Protein AF-A0A925VF79-F1 (afdb_monomer)

Mean predicted aligned error: 6.28 Å

Secondary structure (DSSP, 8-state):
-EE-TT-SSEEEEEEEE--S--HHHHHHHHHHHHHHHHHGGGS-TTSEEE------S--SSP-EEEEEEEE-GGGHHHHHHHHHHHTTPPPPGGGHHHHHHHHHHHHHH----GGGSHHHHHTTTS----HHHHHHHHGGG--HHHHHHHHHHHHTSPPEEEEEE-TTTS-HHHHHTTS----EEGGGHHHHHHHHHHS--

pLDDT: mean 86.69, std 12.2, range [39.69, 98.31]

Structure (mmCIF, N/CA/C/O backbone):
data_AF-A0A925VF79-F1
#
_entry.id   AF-A0A925VF79-F1
#
loop_
_atom_site.group_PDB
_atom_site.id
_atom_site.type_symbol
_atom_site.label_atom_id
_atom_site.label_alt_id
_atom_site.label_comp_id
_atom_site.label_asym_id
_atom_site.label_entity_id
_atom_site.label_seq_id
_atom_site.pdbx_PDB_ins_code
_atom_site.Cartn_x
_atom_site.Cartn_y
_atom_site.Cartn_z
_atom_site.occupancy
_atom_site.B_iso_or_equiv
_atom_site.auth_seq_id
_atom_site.auth_comp_id
_atom_site.auth_asym_id
_atom_site.auth_atom_id
_atom_site.pdbx_PDB_model_num
ATOM 1 N N . MET A 1 1 ? -5.464 -7.640 14.658 1.00 87.81 1 MET A N 1
ATOM 2 C CA . MET A 1 1 ? -5.924 -6.530 15.523 1.00 87.81 1 MET A CA 1
ATOM 3 C C . MET A 1 1 ? -5.056 -6.514 16.762 1.00 87.81 1 MET A C 1
ATOM 5 O O . MET A 1 1 ? -4.914 -7.570 17.356 1.00 87.81 1 MET A O 1
ATOM 9 N N . LEU A 1 2 ? -4.501 -5.364 17.128 1.00 90.38 2 LEU A N 1
ATOM 10 C CA . LEU A 1 2 ? -3.790 -5.144 18.381 1.00 90.38 2 LEU A CA 1
ATOM 11 C C . LEU A 1 2 ? -4.701 -4.370 19.336 1.00 90.38 2 LEU A C 1
ATOM 13 O O . LEU A 1 2 ? -5.034 -3.215 19.052 1.00 90.38 2 LEU A O 1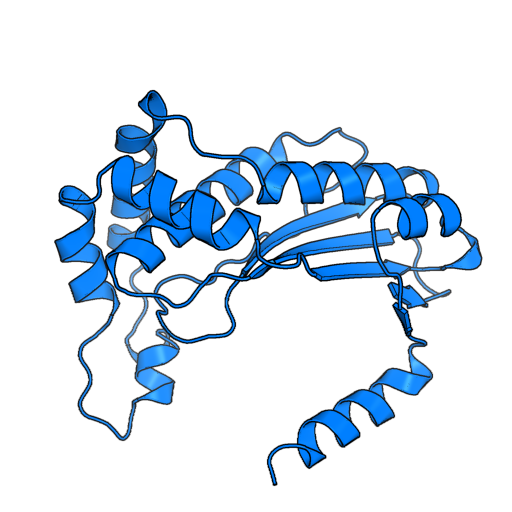
ATOM 17 N N . HIS A 1 3 ? -5.125 -5.006 20.428 1.00 90.38 3 HIS A N 1
ATOM 18 C CA . HIS A 1 3 ? -5.943 -4.336 21.434 1.00 90.38 3 HIS A CA 1
ATOM 19 C C . HIS A 1 3 ? -5.088 -3.380 22.278 1.00 90.38 3 HIS A C 1
ATOM 21 O O . HIS A 1 3 ? -4.207 -3.805 23.017 1.00 90.38 3 HIS A O 1
ATOM 27 N N . ASP A 1 4 ? -5.369 -2.082 22.162 1.00 90.19 4 ASP A N 1
ATOM 28 C CA . ASP A 1 4 ? -4.749 -1.020 22.954 1.00 90.19 4 ASP A CA 1
ATOM 29 C C . ASP A 1 4 ? -5.833 -0.103 23.552 1.00 90.19 4 ASP A C 1
ATOM 31 O O . ASP A 1 4 ? -6.288 0.834 22.886 1.00 90.19 4 ASP A O 1
ATOM 35 N N . PRO A 1 5 ? -6.279 -0.352 24.797 1.00 90.88 5 PRO A N 1
ATOM 36 C CA . PRO A 1 5 ? -7.313 0.454 25.444 1.00 90.88 5 PRO A CA 1
ATOM 37 C C . PRO A 1 5 ? -6.842 1.871 25.815 1.00 90.88 5 PRO A C 1
ATOM 39 O O . PRO A 1 5 ? -7.654 2.685 26.251 1.00 90.88 5 PRO A O 1
ATOM 42 N N . THR A 1 6 ? -5.547 2.181 25.679 1.00 92.75 6 THR A N 1
ATOM 43 C CA . THR A 1 6 ? -4.985 3.487 26.057 1.00 92.75 6 THR A CA 1
ATOM 44 C C . THR A 1 6 ? -5.007 4.511 24.925 1.00 92.75 6 THR A C 1
ATOM 46 O O . THR A 1 6 ? -4.715 5.684 25.161 1.00 92.75 6 THR A O 1
ATOM 49 N N . ARG A 1 7 ? -5.360 4.096 23.701 1.00 92.75 7 ARG A N 1
ATOM 50 C CA . ARG A 1 7 ? -5.400 4.986 22.536 1.00 92.75 7 ARG A CA 1
ATOM 51 C C . ARG A 1 7 ? -6.686 5.790 22.445 1.00 92.75 7 ARG A C 1
ATOM 53 O O . ARG A 1 7 ? -7.793 5.292 22.654 1.00 92.75 7 ARG A O 1
ATOM 60 N N . ASP A 1 8 ? -6.534 7.023 21.986 1.00 95.31 8 ASP A N 1
ATOM 61 C CA . ASP A 1 8 ? -7.656 7.914 21.692 1.00 95.31 8 ASP A CA 1
ATOM 62 C C . ASP A 1 8 ? -8.171 7.777 20.248 1.00 95.31 8 ASP A C 1
ATOM 64 O O . ASP A 1 8 ? -9.273 8.240 19.948 1.00 95.31 8 ASP A O 1
ATOM 68 N N . ASP A 1 9 ? -7.409 7.120 19.368 1.00 96.38 9 ASP A N 1
ATOM 69 C CA . ASP A 1 9 ? -7.720 6.899 17.954 1.00 96.38 9 ASP A CA 1
ATOM 70 C C . ASP A 1 9 ? -7.556 5.428 17.540 1.00 96.38 9 ASP A C 1
ATOM 72 O O . ASP A 1 9 ? -7.004 4.605 18.275 1.00 96.38 9 ASP A O 1
ATOM 76 N N . VAL A 1 10 ? -8.042 5.107 16.339 1.00 97.19 10 VAL A N 1
ATOM 77 C CA . VAL A 1 10 ? -7.780 3.829 15.674 1.00 97.19 10 VAL A CA 1
ATOM 78 C C . VAL A 1 10 ? -6.823 4.060 14.522 1.00 97.19 10 VAL A C 1
ATOM 80 O O . VAL A 1 10 ? -7.060 4.923 13.675 1.00 97.19 10 VAL A O 1
ATOM 83 N N . GLU A 1 11 ? -5.776 3.246 14.453 1.00 96.75 11 GLU A N 1
ATOM 84 C CA . GLU A 1 11 ? -4.895 3.173 13.294 1.00 96.75 11 GLU A CA 1
ATOM 85 C C . GLU A 1 11 ? -5.191 1.901 12.503 1.00 96.75 11 GLU A C 1
ATOM 87 O O . GLU A 1 11 ? -5.156 0.796 13.040 1.00 96.75 11 GLU A O 1
ATOM 92 N N . VAL A 1 12 ? -5.477 2.064 11.216 1.00 96.44 12 VAL A N 1
ATOM 93 C CA . VAL A 1 12 ? -5.672 0.976 10.263 1.00 96.44 12 VAL A CA 1
ATOM 94 C C . VAL A 1 12 ? -4.537 1.012 9.254 1.00 96.44 12 VAL A C 1
ATOM 96 O O . VAL A 1 12 ? -4.279 2.047 8.643 1.00 96.44 12 VAL A O 1
ATOM 99 N N . ARG A 1 13 ? -3.895 -0.132 9.038 1.00 95.50 13 ARG A N 1
ATOM 100 C CA . ARG A 1 13 ? -2.919 -0.360 7.976 1.00 95.50 13 ARG A CA 1
ATOM 101 C C . ARG A 1 13 ? -3.319 -1.590 7.184 1.00 95.50 13 ARG A C 1
ATOM 103 O O . ARG A 1 13 ? -3.503 -2.668 7.742 1.00 95.50 13 ARG A O 1
ATOM 110 N N . VAL A 1 14 ? -3.388 -1.427 5.875 1.00 94.38 14 VAL A N 1
ATOM 111 C CA . VAL A 1 14 ? -3.620 -2.511 4.931 1.00 94.38 14 VAL A CA 1
ATOM 112 C C . VAL A 1 14 ? -2.375 -2.658 4.073 1.00 94.38 14 VAL A C 1
ATOM 114 O O . VAL A 1 14 ? -1.881 -1.668 3.538 1.00 94.38 14 VAL A O 1
ATOM 117 N N . ALA A 1 15 ? -1.857 -3.878 3.970 1.00 93.25 15 ALA A N 1
ATOM 118 C CA . ALA A 1 15 ? -0.651 -4.204 3.226 1.00 93.25 15 ALA A CA 1
ATOM 119 C C . ALA A 1 15 ? -0.938 -5.321 2.219 1.00 93.25 15 ALA A C 1
ATOM 121 O O . ALA A 1 15 ? -1.328 -6.425 2.601 1.00 93.25 15 ALA A O 1
ATOM 122 N N . LEU A 1 16 ? -0.734 -5.027 0.937 1.00 93.12 16 LEU A N 1
ATOM 123 C CA . LEU A 1 16 ? -0.768 -5.997 -0.148 1.00 93.12 16 LEU A CA 1
ATOM 124 C C . LEU A 1 16 ? 0.667 -6.450 -0.448 1.00 93.12 16 LEU A C 1
ATOM 126 O O . LEU A 1 16 ? 1.451 -5.637 -0.948 1.00 93.12 16 LEU A O 1
ATOM 130 N N . PRO A 1 17 ? 1.031 -7.709 -0.153 1.00 91.44 17 PRO A N 1
ATOM 131 C CA . PRO A 1 17 ? 2.361 -8.222 -0.446 1.00 91.44 17 PRO A CA 1
ATOM 132 C C . PRO A 1 17 ? 2.686 -8.115 -1.933 1.00 91.44 17 PRO A C 1
ATOM 134 O O . PRO A 1 17 ? 1.823 -8.322 -2.788 1.00 91.44 17 PRO A O 1
ATOM 137 N N . TRP A 1 18 ? 3.940 -7.812 -2.243 1.00 90.69 18 TRP A N 1
ATOM 138 C CA . TRP A 1 18 ? 4.433 -7.935 -3.609 1.00 90.69 18 TRP A CA 1
ATOM 139 C C . TRP A 1 18 ? 4.676 -9.424 -3.924 1.00 90.69 18 TRP A C 1
ATOM 141 O O . TRP A 1 18 ? 5.098 -10.157 -3.023 1.00 90.69 18 TRP A O 1
ATOM 151 N N . PRO A 1 19 ? 4.394 -9.890 -5.156 1.00 88.56 19 PRO A N 1
ATOM 152 C CA . PRO A 1 19 ? 4.716 -11.252 -5.586 1.00 88.56 19 PRO A CA 1
ATOM 153 C C . PRO A 1 19 ? 6.231 -11.381 -5.782 1.00 88.56 19 PRO A C 1
ATOM 155 O O . PRO A 1 19 ? 6.928 -10.379 -5.672 1.00 88.56 19 PRO A O 1
ATOM 158 N N . ASP A 1 20 ? 6.736 -12.568 -6.126 1.00 80.50 20 ASP A N 1
ATOM 159 C CA . ASP A 1 20 ? 8.149 -12.730 -6.490 1.00 80.50 20 ASP A CA 1
ATOM 160 C C . ASP A 1 20 ? 8.559 -11.725 -7.575 1.00 80.50 20 ASP A C 1
ATOM 162 O O . ASP A 1 20 ? 7.916 -11.599 -8.623 1.00 80.50 20 ASP A O 1
ATOM 166 N N . LEU A 1 21 ? 9.635 -10.993 -7.303 1.00 77.38 21 LEU A N 1
ATOM 167 C CA . LEU A 1 21 ? 10.011 -9.831 -8.091 1.00 77.38 21 LEU A CA 1
ATOM 168 C C . LEU A 1 21 ? 11.182 -10.115 -9.026 1.00 77.38 21 LEU A C 1
ATOM 170 O O . LEU A 1 21 ? 12.285 -10.450 -8.595 1.00 77.38 21 LEU A O 1
ATOM 174 N N . ASP A 1 22 ? 10.973 -9.851 -10.313 1.00 83.50 22 ASP A N 1
ATOM 175 C CA . ASP A 1 22 ? 12.050 -9.467 -11.220 1.00 83.50 22 ASP A CA 1
ATOM 176 C C . ASP A 1 22 ? 12.117 -7.932 -11.352 1.00 83.50 22 ASP A C 1
ATOM 178 O O . ASP A 1 22 ? 11.355 -7.192 -10.720 1.00 83.50 22 ASP A O 1
ATOM 182 N N . ALA A 1 23 ? 13.040 -7.418 -12.169 1.00 82.31 23 ALA A N 1
ATOM 183 C CA . ALA A 1 23 ? 13.202 -5.973 -12.331 1.00 82.31 23 ALA A CA 1
ATOM 184 C C . ALA A 1 23 ? 11.934 -5.281 -12.872 1.00 82.31 23 ALA A C 1
ATOM 186 O O . ALA A 1 23 ? 11.643 -4.155 -12.473 1.00 82.31 23 ALA A O 1
ATOM 187 N N . ARG A 1 24 ? 11.172 -5.936 -13.761 1.00 88.75 24 ARG A N 1
ATOM 188 C CA . ARG A 1 24 ? 9.960 -5.360 -14.369 1.00 88.75 24 ARG A CA 1
ATOM 189 C C . ARG A 1 24 ? 8.784 -5.395 -13.405 1.00 88.75 24 ARG A C 1
ATOM 191 O O . ARG A 1 24 ? 8.105 -4.388 -13.234 1.00 88.75 24 ARG A O 1
ATOM 198 N N . THR A 1 25 ? 8.598 -6.518 -12.728 1.00 88.50 25 THR A N 1
ATOM 199 C CA . THR A 1 25 ? 7.565 -6.709 -11.709 1.00 88.50 25 THR A CA 1
ATOM 200 C C . THR A 1 25 ? 7.798 -5.771 -10.527 1.00 88.50 25 THR A C 1
ATOM 202 O O . THR A 1 25 ? 6.846 -5.191 -10.018 1.00 88.50 25 THR A O 1
ATOM 205 N N . SER A 1 26 ? 9.062 -5.525 -10.153 1.00 88.19 26 SER A N 1
ATOM 206 C CA . SER A 1 26 ? 9.412 -4.514 -9.142 1.00 88.19 26 SER A CA 1
ATOM 207 C C . SER A 1 26 ? 8.983 -3.113 -9.567 1.00 88.19 26 SER A C 1
ATOM 209 O O . SER A 1 26 ? 8.375 -2.402 -8.781 1.00 88.19 26 SER A O 1
ATOM 211 N N . LEU A 1 27 ? 9.257 -2.715 -10.815 1.00 91.31 27 LEU A N 1
ATOM 212 C CA . LEU A 1 27 ? 8.835 -1.408 -11.330 1.00 91.31 27 LEU A CA 1
ATOM 213 C C . LEU A 1 27 ? 7.309 -1.281 -11.394 1.00 91.31 27 LEU A C 1
ATOM 215 O O . LEU A 1 27 ? 6.774 -0.227 -11.065 1.00 91.31 27 LEU A O 1
ATOM 219 N N . ALA A 1 28 ? 6.603 -2.338 -11.806 1.00 94.00 28 ALA A N 1
ATOM 220 C CA . ALA A 1 28 ? 5.142 -2.359 -11.797 1.00 94.00 28 ALA A CA 1
ATOM 221 C C . ALA A 1 28 ? 4.590 -2.182 -10.371 1.00 94.00 28 ALA A C 1
ATOM 223 O O . ALA A 1 28 ? 3.671 -1.390 -10.160 1.00 94.00 28 ALA A O 1
ATOM 224 N N . ALA A 1 29 ? 5.196 -2.854 -9.390 1.00 92.50 29 ALA A N 1
ATOM 225 C CA . ALA A 1 29 ? 4.838 -2.719 -7.986 1.00 92.50 29 ALA A CA 1
ATOM 226 C C . ALA A 1 29 ? 5.165 -1.324 -7.418 1.00 92.50 29 ALA A C 1
ATOM 228 O O . ALA A 1 29 ? 4.344 -0.751 -6.706 1.00 92.50 29 ALA A O 1
ATOM 229 N N . GLU A 1 30 ? 6.309 -0.736 -7.788 1.00 91.62 30 GLU A N 1
ATOM 230 C CA . GLU A 1 30 ? 6.689 0.636 -7.419 1.00 91.62 30 GLU A CA 1
ATOM 231 C C . GLU A 1 30 ? 5.719 1.675 -8.008 1.00 91.62 30 GLU A C 1
ATOM 233 O O . GLU A 1 30 ? 5.325 2.608 -7.310 1.00 91.62 30 GLU A O 1
ATOM 238 N N . LEU A 1 31 ? 5.280 1.513 -9.264 1.00 93.81 31 LEU A N 1
ATOM 239 C CA . LEU A 1 31 ? 4.255 2.382 -9.858 1.00 93.81 31 LEU A CA 1
ATOM 240 C C . LEU A 1 31 ? 2.910 2.263 -9.135 1.00 93.81 31 LEU A C 1
ATOM 242 O O . LEU A 1 31 ? 2.235 3.271 -8.930 1.00 93.81 31 LEU A O 1
ATOM 246 N N . HIS A 1 32 ? 2.527 1.051 -8.732 1.00 94.19 32 HIS A N 1
ATOM 247 C CA . HIS A 1 32 ? 1.313 0.834 -7.954 1.00 94.19 32 HIS A CA 1
ATOM 248 C C . HIS A 1 32 ? 1.403 1.470 -6.557 1.00 94.19 32 HIS A C 1
ATOM 250 O O . HIS A 1 32 ? 0.470 2.153 -6.141 1.00 94.19 32 HIS A O 1
ATOM 256 N N . ASP A 1 33 ? 2.524 1.309 -5.851 1.00 92.00 33 ASP A N 1
ATOM 257 C CA . ASP A 1 33 ? 2.742 1.927 -4.536 1.00 92.00 33 ASP A CA 1
ATOM 258 C C . ASP A 1 33 ? 2.748 3.461 -4.616 1.00 92.00 33 ASP A C 1
ATOM 260 O O . ASP A 1 33 ? 2.140 4.132 -3.782 1.00 92.00 33 ASP A O 1
ATOM 264 N N . LEU A 1 34 ? 3.337 4.021 -5.678 1.00 90.94 34 LEU A N 1
ATOM 265 C CA . LEU A 1 34 ? 3.274 5.451 -5.976 1.00 90.94 34 LEU A CA 1
ATOM 266 C C . LEU A 1 34 ? 1.841 5.950 -6.172 1.00 90.94 34 LEU A C 1
ATOM 268 O O . LEU A 1 34 ? 1.464 6.947 -5.555 1.00 90.94 34 LEU A O 1
ATOM 272 N N . GLN A 1 35 ? 1.042 5.251 -6.983 1.00 93.31 35 GLN A N 1
ATOM 273 C CA . GLN A 1 35 ? -0.366 5.592 -7.192 1.00 93.31 35 GLN A CA 1
ATOM 274 C C . GLN A 1 35 ? -1.142 5.571 -5.872 1.00 93.31 35 GLN A C 1
ATOM 276 O O . GLN A 1 35 ? -1.872 6.510 -5.558 1.00 93.31 35 GLN A O 1
ATOM 281 N N . VAL A 1 36 ? -0.947 4.520 -5.070 1.00 93.69 36 VAL A N 1
ATOM 282 C CA . VAL A 1 36 ? -1.566 4.396 -3.746 1.00 93.69 36 VAL A CA 1
ATOM 283 C C . VAL A 1 36 ? -1.171 5.565 -2.850 1.00 93.69 36 VAL A C 1
ATOM 285 O O . VAL A 1 36 ? -2.034 6.130 -2.185 1.00 93.69 36 VAL A O 1
ATOM 288 N N . GLY A 1 37 ? 0.103 5.963 -2.846 1.00 91.75 37 GLY A N 1
ATOM 289 C CA . GLY A 1 37 ? 0.588 7.104 -2.072 1.00 91.75 37 GLY A CA 1
ATOM 290 C C . GLY A 1 37 ? -0.031 8.443 -2.489 1.00 91.75 37 GLY A C 1
ATOM 291 O O . GLY A 1 37 ? -0.356 9.255 -1.623 1.00 91.75 37 GLY A O 1
ATOM 292 N N . GLU A 1 38 ? -0.221 8.666 -3.791 1.00 91.12 38 GLU A N 1
ATOM 293 C CA . GLU A 1 38 ? -0.855 9.875 -4.337 1.00 91.12 38 GLU A CA 1
ATOM 294 C C . GLU A 1 38 ? -2.334 9.957 -3.924 1.00 91.12 38 GLU A C 1
ATOM 296 O O . GLU A 1 38 ? -2.770 10.942 -3.315 1.00 91.12 38 GLU A O 1
ATOM 301 N N . GLU A 1 39 ? -3.080 8.878 -4.157 1.00 93.62 39 GLU A N 1
ATOM 302 C CA . GLU A 1 39 ? -4.513 8.790 -3.861 1.00 93.62 39 GLU A CA 1
ATOM 303 C C . GLU A 1 39 ? -4.825 8.675 -2.361 1.00 93.62 39 GLU A C 1
ATOM 305 O O . GLU A 1 39 ? -5.938 8.985 -1.932 1.00 93.62 39 GLU A O 1
ATOM 310 N N . LEU A 1 40 ? -3.857 8.286 -1.521 1.00 93.62 40 LEU A N 1
ATOM 311 C CA . LEU A 1 40 ? -4.051 8.180 -0.070 1.00 93.62 40 LEU A CA 1
ATOM 312 C C . LEU A 1 40 ? -4.589 9.488 0.533 1.00 93.62 40 LEU A C 1
ATOM 314 O O . LEU A 1 40 ? -5.372 9.467 1.485 1.00 93.62 40 LEU A O 1
ATOM 318 N N . THR A 1 41 ? -4.175 10.624 -0.032 1.00 91.81 41 THR A N 1
ATOM 319 C CA . THR A 1 41 ? -4.563 11.966 0.423 1.00 91.81 41 THR A CA 1
ATOM 320 C C . THR A 1 41 ? -5.958 12.405 -0.030 1.00 91.81 41 THR A C 1
ATOM 322 O O . THR A 1 41 ? -6.475 13.391 0.492 1.00 91.81 41 THR A O 1
ATOM 325 N N . GLU A 1 42 ? -6.594 11.661 -0.937 1.00 93.94 42 GLU A N 1
ATOM 326 C CA . GLU A 1 42 ? -7.946 11.926 -1.452 1.00 93.94 42 GLU A CA 1
ATOM 327 C C . GLU A 1 42 ? -9.052 11.269 -0.608 1.00 93.94 42 GLU A C 1
ATOM 329 O O . GLU A 1 42 ? -10.238 11.334 -0.940 1.00 93.94 42 GLU A O 1
ATOM 334 N N . ALA A 1 43 ? -8.675 10.621 0.495 1.00 92.81 43 ALA A N 1
ATOM 335 C CA . ALA A 1 43 ? -9.595 9.936 1.388 1.00 92.81 43 ALA A CA 1
ATOM 336 C C . ALA A 1 43 ? -10.650 10.878 2.010 1.00 92.81 43 ALA A C 1
ATOM 338 O O . ALA A 1 43 ? -10.440 12.093 2.107 1.00 92.81 43 ALA A O 1
ATOM 339 N N . PRO A 1 44 ? -11.789 10.331 2.485 1.00 95.44 44 PRO A N 1
ATOM 340 C CA . PRO A 1 44 ? -12.771 11.094 3.246 1.00 95.44 44 PRO A CA 1
ATOM 341 C C . PRO A 1 44 ? -12.126 11.912 4.381 1.00 95.44 44 PRO A C 1
ATOM 343 O O . PRO A 1 44 ? -11.237 11.394 5.053 1.00 95.44 44 PRO A O 1
ATOM 346 N N . PRO A 1 45 ? -12.606 13.136 4.681 1.00 95.50 45 PRO A N 1
ATOM 347 C CA . PRO A 1 45 ? -11.987 14.012 5.685 1.00 95.50 45 PRO A CA 1
ATOM 348 C C . PRO A 1 45 ? -11.918 13.449 7.112 1.00 95.50 45 PRO A C 1
ATOM 350 O O . PRO A 1 45 ? -11.186 13.981 7.942 1.00 95.50 45 PRO A O 1
ATOM 353 N N . THR A 1 46 ? -12.701 12.410 7.419 1.00 96.81 46 THR A N 1
ATOM 354 C CA . THR A 1 46 ? -12.663 11.700 8.707 1.00 96.81 46 THR A CA 1
ATOM 355 C C . THR A 1 46 ? -11.485 10.729 8.822 1.00 96.81 46 THR A C 1
ATOM 357 O O . THR A 1 46 ? -11.180 10.257 9.916 1.00 96.81 46 THR A O 1
ATOM 360 N N . LEU A 1 47 ? -10.799 10.445 7.712 1.00 97.44 47 LEU A N 1
ATOM 361 C CA . LEU A 1 47 ? -9.637 9.573 7.649 1.00 97.44 47 LEU A CA 1
ATOM 362 C C . LEU A 1 47 ? -8.371 10.417 7.497 1.00 97.44 47 LEU A C 1
ATOM 364 O O . LEU A 1 47 ? -8.140 11.049 6.469 1.00 97.44 47 LEU A O 1
ATOM 368 N N . ALA A 1 48 ? -7.517 10.402 8.514 1.00 96.69 48 ALA A N 1
ATOM 369 C CA . ALA A 1 48 ? -6.214 11.042 8.454 1.00 96.69 48 ALA A CA 1
ATOM 370 C C . ALA A 1 48 ? -5.200 10.068 7.829 1.00 96.69 48 ALA A C 1
ATOM 372 O O . ALA A 1 48 ? -4.886 9.054 8.457 1.00 96.69 48 ALA A O 1
ATOM 373 N N . PRO A 1 49 ? -4.663 10.329 6.625 1.00 95.12 49 PRO A N 1
ATOM 374 C CA . PRO A 1 49 ? -3.694 9.435 6.003 1.00 95.12 49 PRO A CA 1
ATOM 375 C C . PRO A 1 49 ? -2.443 9.291 6.875 1.00 95.12 49 PRO A C 1
ATOM 377 O O . PRO A 1 49 ? -1.894 10.266 7.399 1.00 95.12 49 PRO A O 1
ATOM 380 N N . ARG A 1 50 ? -1.984 8.051 7.037 1.00 90.38 50 ARG A N 1
ATOM 381 C CA . ARG A 1 50 ? -0.713 7.705 7.678 1.00 90.38 50 ARG A CA 1
ATOM 382 C C . ARG A 1 50 ? 0.221 7.164 6.608 1.00 90.38 50 ARG A C 1
ATOM 384 O O . ARG A 1 50 ? -0.220 6.446 5.721 1.00 90.38 50 ARG A O 1
ATOM 391 N N . TRP A 1 51 ? 1.490 7.553 6.707 1.00 74.75 51 TRP A N 1
ATOM 392 C CA . TRP A 1 51 ? 2.543 7.308 5.718 1.00 74.75 51 TRP A CA 1
ATOM 393 C C . TRP A 1 51 ? 2.381 5.960 4.987 1.00 74.75 51 TRP A C 1
ATOM 395 O O . TRP A 1 51 ? 2.435 4.906 5.624 1.00 74.75 51 TRP A O 1
ATOM 405 N N . ALA A 1 52 ? 2.167 6.005 3.667 1.00 63.19 52 ALA A N 1
ATOM 406 C CA . ALA A 1 52 ? 2.262 4.832 2.801 1.00 63.19 52 ALA A CA 1
ATOM 407 C C . ALA A 1 52 ? 3.724 4.371 2.746 1.00 63.19 52 ALA A C 1
ATOM 409 O O . ALA A 1 52 ? 4.629 5.200 2.813 1.00 63.19 52 ALA A O 1
ATOM 410 N N . SER A 1 53 ? 3.955 3.062 2.676 1.00 63.38 53 SER A N 1
ATOM 411 C CA . SER A 1 53 ? 5.249 2.440 2.392 1.00 63.38 53 SER A CA 1
ATOM 412 C C . SER A 1 53 ? 6.111 3.317 1.475 1.00 63.38 53 SER A C 1
ATOM 414 O O . SER A 1 53 ? 5.657 3.846 0.472 1.00 63.38 53 SER A O 1
ATOM 416 N N . GLY A 1 54 ? 7.370 3.507 1.868 1.00 59.50 54 GLY A N 1
ATOM 417 C CA . GLY A 1 54 ? 8.386 4.163 1.050 1.00 59.50 54 GLY A CA 1
ATOM 418 C C . GLY A 1 54 ? 9.510 3.187 0.758 1.00 59.50 54 GLY A C 1
ATOM 419 O O . GLY A 1 54 ? 10.676 3.525 0.977 1.00 59.50 54 GLY A O 1
ATOM 420 N N . VAL A 1 55 ? 9.179 1.952 0.377 1.00 59.91 55 VAL A N 1
ATOM 421 C CA . VAL A 1 55 ? 10.200 0.943 0.109 1.00 59.91 55 VAL A CA 1
ATOM 422 C C . VAL A 1 55 ? 10.586 0.983 -1.364 1.00 59.91 55 VAL A C 1
ATOM 424 O O . VAL A 1 55 ? 10.084 0.242 -2.196 1.00 59.91 55 VAL A O 1
ATOM 427 N N . TRP A 1 56 ? 11.503 1.893 -1.667 1.00 62.44 56 TRP A N 1
ATOM 428 C CA . TRP A 1 56 ? 12.074 2.053 -2.995 1.00 62.44 56 TRP A CA 1
ATOM 429 C C . TRP A 1 56 ? 13.306 1.156 -3.161 1.00 62.44 56 TRP A C 1
ATOM 431 O O . TRP A 1 56 ? 14.079 0.986 -2.210 1.00 62.44 56 TRP A O 1
ATOM 441 N N . TRP A 1 57 ? 13.558 0.681 -4.385 1.00 63.19 57 TRP A N 1
ATOM 442 C CA . TRP A 1 57 ? 14.868 0.154 -4.801 1.00 63.19 57 TRP A CA 1
ATOM 443 C C . TRP A 1 57 ? 15.287 -1.184 -4.182 1.00 63.19 57 TRP A C 1
ATOM 445 O O . TRP A 1 57 ? 16.479 -1.427 -3.963 1.00 63.19 57 TRP A O 1
ATOM 455 N N . THR A 1 58 ? 14.331 -2.053 -3.880 1.00 65.38 58 THR A N 1
ATOM 456 C CA . THR A 1 58 ? 14.620 -3.411 -3.409 1.00 65.38 58 THR A CA 1
ATOM 457 C C . THR A 1 58 ? 13.821 -4.413 -4.209 1.00 65.38 58 THR A C 1
ATOM 459 O O . THR A 1 58 ? 12.629 -4.247 -4.438 1.00 65.38 58 THR A O 1
ATOM 462 N N . THR A 1 59 ? 14.507 -5.468 -4.616 1.00 59.31 59 THR A N 1
ATOM 463 C CA . THR A 1 59 ? 13.910 -6.652 -5.235 1.00 59.31 59 THR A CA 1
ATOM 464 C C . THR A 1 59 ? 13.761 -7.789 -4.219 1.00 59.31 59 THR A C 1
ATOM 466 O O . THR A 1 59 ? 13.242 -8.854 -4.530 1.00 59.31 59 THR A O 1
ATOM 469 N N . SER A 1 60 ? 14.212 -7.563 -2.977 1.00 63.09 60 SER A N 1
ATOM 470 C CA . SER A 1 60 ? 14.242 -8.566 -1.913 1.00 63.09 60 SER A CA 1
ATOM 471 C C . SER A 1 60 ? 13.078 -8.413 -0.929 1.00 63.09 60 SER A C 1
ATOM 473 O O . SER A 1 60 ? 12.840 -7.333 -0.384 1.00 63.09 60 SER A O 1
ATOM 475 N N . HIS A 1 61 ? 12.385 -9.525 -0.679 1.00 62.00 61 HIS A N 1
ATOM 476 C CA . HIS A 1 61 ? 11.235 -9.639 0.218 1.00 62.00 61 HIS A CA 1
ATOM 477 C C . HIS A 1 61 ? 11.595 -9.509 1.716 1.00 62.00 61 HIS A C 1
ATOM 479 O O . HIS A 1 61 ? 12.769 -9.640 2.094 1.00 62.00 61 HIS A O 1
ATOM 485 N N . PRO A 1 62 ? 10.588 -9.272 2.585 1.00 57.72 62 PRO A N 1
ATOM 486 C CA . PRO A 1 62 ? 9.190 -8.959 2.250 1.00 57.72 62 PRO A CA 1
ATOM 487 C C . PRO A 1 62 ? 8.965 -7.468 1.942 1.00 57.72 62 PRO A C 1
ATOM 489 O O . PRO A 1 62 ? 9.486 -6.599 2.639 1.00 57.72 62 PRO A O 1
ATOM 492 N N . LEU A 1 63 ? 8.155 -7.195 0.912 1.00 81.25 63 LEU A N 1
ATOM 493 C CA . LEU A 1 63 ? 7.700 -5.866 0.478 1.00 81.25 63 LEU A CA 1
ATOM 494 C C . LEU A 1 63 ? 6.185 -5.878 0.306 1.00 81.25 63 LEU A C 1
ATOM 496 O O . LEU A 1 63 ? 5.605 -6.929 0.021 1.00 81.25 63 LEU A O 1
ATOM 500 N N . ALA A 1 64 ? 5.555 -4.720 0.478 1.00 88.75 64 ALA A N 1
ATOM 501 C CA . ALA A 1 64 ? 4.121 -4.580 0.308 1.00 88.75 64 ALA A CA 1
ATOM 502 C C . ALA A 1 64 ? 3.747 -3.158 -0.108 1.00 88.75 64 ALA A C 1
ATOM 504 O O . ALA A 1 64 ? 4.321 -2.194 0.395 1.00 88.75 64 ALA A O 1
ATOM 505 N N . THR A 1 65 ? 2.717 -3.048 -0.942 1.00 91.81 65 THR A N 1
ATOM 506 C CA . THR A 1 65 ? 2.010 -1.789 -1.173 1.00 91.81 65 THR A CA 1
ATOM 507 C C . THR A 1 65 ? 1.084 -1.560 0.007 1.00 91.81 65 THR A C 1
ATOM 509 O O . THR A 1 65 ? 0.335 -2.466 0.385 1.00 91.81 65 THR A O 1
ATOM 512 N N . THR A 1 66 ? 1.124 -0.377 0.619 1.00 93.31 66 THR A N 1
ATOM 513 C CA . THR A 1 66 ? 0.352 -0.138 1.847 1.00 93.31 66 THR A CA 1
ATOM 514 C C . THR A 1 66 ? -0.467 1.139 1.801 1.00 93.31 66 THR A C 1
ATOM 516 O O . THR A 1 66 ? 0.063 2.194 1.465 1.00 93.31 66 THR A O 1
ATOM 519 N N . ALA A 1 67 ? -1.695 1.069 2.303 1.00 94.62 67 ALA A N 1
ATOM 520 C CA . ALA A 1 67 ? -2.506 2.231 2.638 1.00 94.62 67 ALA A CA 1
ATOM 521 C C . ALA A 1 67 ? -2.786 2.231 4.142 1.00 94.62 67 ALA A C 1
ATOM 523 O O . ALA A 1 67 ? -3.134 1.195 4.715 1.00 94.62 67 ALA A O 1
ATOM 524 N N . SER A 1 68 ? -2.614 3.382 4.793 1.00 95.56 68 SER A N 1
ATOM 525 C CA . SER A 1 68 ? -2.854 3.513 6.231 1.00 95.56 68 SER A CA 1
ATOM 526 C C . SER A 1 68 ? -3.639 4.778 6.561 1.00 95.56 68 SER A C 1
ATOM 528 O O . SER A 1 68 ? -3.409 5.833 5.973 1.00 95.56 68 SER A O 1
ATOM 530 N N . TYR A 1 69 ? -4.521 4.685 7.554 1.00 97.50 69 TYR A N 1
ATOM 531 C CA . TYR A 1 69 ? -5.307 5.801 8.073 1.00 97.50 69 TYR A CA 1
ATOM 532 C C . TYR A 1 69 ? -5.338 5.769 9.601 1.00 97.50 69 TYR A C 1
ATOM 534 O O . TYR A 1 69 ? -5.420 4.701 10.201 1.00 97.50 69 TYR A O 1
ATOM 542 N N . ALA A 1 70 ? -5.326 6.941 10.229 1.00 97.38 70 ALA A N 1
ATOM 543 C CA . ALA A 1 70 ? -5.836 7.126 11.580 1.00 97.38 70 ALA A CA 1
ATOM 544 C C . ALA A 1 70 ? -7.236 7.738 11.515 1.00 97.38 70 ALA A C 1
ATOM 546 O O . ALA A 1 70 ? -7.522 8.551 10.636 1.00 97.38 70 ALA A O 1
ATOM 547 N N . CYS A 1 71 ? -8.114 7.337 12.424 1.00 98.06 71 CYS A N 1
ATOM 548 C CA . CYS A 1 71 ? -9.516 7.743 12.415 1.00 98.06 71 CYS A CA 1
ATOM 549 C C . CYS A 1 71 ? -10.155 7.604 13.803 1.00 98.06 71 CYS A C 1
ATOM 551 O O . CYS A 1 71 ? -9.551 7.065 14.735 1.00 98.06 71 CYS A O 1
ATOM 553 N N . ALA A 1 72 ? -11.388 8.096 13.931 1.00 98.19 72 ALA A N 1
ATOM 554 C CA . ALA A 1 72 ? -12.228 7.813 15.085 1.00 98.19 72 ALA A CA 1
ATOM 555 C C . ALA A 1 72 ? -12.660 6.334 15.104 1.00 98.19 72 ALA A C 1
ATOM 557 O O . ALA A 1 72 ? -12.635 5.639 14.087 1.00 98.19 72 ALA A O 1
ATOM 558 N N . TYR A 1 73 ? -13.088 5.852 16.268 1.00 97.81 73 TYR A N 1
ATOM 559 C CA . TYR A 1 73 ? -13.452 4.448 16.478 1.00 97.81 73 TYR A CA 1
ATOM 560 C C . TYR A 1 73 ? -14.602 3.979 15.581 1.00 97.81 73 TYR A C 1
ATOM 562 O O . TYR A 1 73 ? -14.550 2.890 15.008 1.00 97.81 73 TYR A O 1
ATOM 570 N N . GLU A 1 74 ? -15.611 4.829 15.411 1.00 97.38 74 GLU A N 1
ATOM 571 C CA . GLU A 1 74 ? -16.759 4.606 14.536 1.00 97.38 74 GLU A CA 1
ATOM 572 C C . GLU A 1 74 ? -16.386 4.512 13.045 1.00 97.38 74 GLU A C 1
ATOM 574 O O . GLU A 1 74 ? -17.107 3.883 12.269 1.00 97.38 74 GLU A O 1
ATOM 579 N N . ASP A 1 75 ? -15.237 5.068 12.652 1.00 98.31 75 ASP A N 1
ATOM 580 C CA . ASP A 1 75 ? -14.759 5.110 11.270 1.00 98.31 75 ASP A CA 1
ATOM 581 C C . ASP A 1 75 ? -13.783 3.971 10.929 1.00 98.31 75 ASP A C 1
ATOM 583 O O . ASP A 1 75 ? -13.396 3.826 9.770 1.00 98.31 75 ASP A O 1
ATOM 587 N N . ALA A 1 76 ? -13.418 3.102 11.878 1.00 97.50 76 ALA A N 1
ATOM 588 C CA . ALA A 1 76 ? -12.448 2.021 11.654 1.00 97.50 76 ALA A CA 1
ATOM 589 C C . ALA A 1 76 ? -12.832 1.086 10.485 1.00 97.50 76 ALA A C 1
ATOM 591 O O . ALA A 1 76 ? -11.989 0.664 9.687 1.00 97.50 76 ALA A O 1
ATOM 592 N N . VAL A 1 77 ? -14.127 0.789 10.340 1.00 97.31 77 VAL A N 1
ATOM 593 C CA . VAL A 1 77 ? -14.669 -0.028 9.239 1.00 97.31 77 VAL A CA 1
ATOM 594 C C . VAL A 1 77 ? -14.535 0.703 7.902 1.00 97.31 77 VAL A C 1
ATOM 596 O O . VAL A 1 77 ? -14.178 0.086 6.895 1.00 97.31 77 VAL A O 1
ATOM 599 N N . LEU A 1 78 ? -14.806 2.012 7.885 1.00 97.69 78 LEU A N 1
ATOM 600 C CA . LEU A 1 78 ? -14.631 2.855 6.705 1.00 97.69 78 LEU A CA 1
ATOM 601 C C . LEU A 1 78 ? -13.151 2.911 6.314 1.00 97.69 78 LEU A C 1
ATOM 603 O O . LEU A 1 78 ? -12.828 2.607 5.171 1.00 97.69 78 LEU A O 1
ATOM 607 N N . ALA A 1 79 ? -12.259 3.195 7.265 1.00 97.69 79 ALA A N 1
ATOM 608 C CA . ALA A 1 79 ? -10.813 3.220 7.060 1.00 97.69 79 ALA A CA 1
ATOM 609 C C . ALA A 1 79 ? -10.290 1.909 6.458 1.00 97.69 79 ALA A C 1
ATOM 611 O O . ALA A 1 79 ? -9.540 1.932 5.484 1.00 97.69 79 ALA A O 1
ATOM 612 N N . THR A 1 80 ? -10.745 0.768 6.986 1.00 96.75 80 THR A N 1
ATOM 613 C CA . THR A 1 80 ? -10.355 -0.563 6.496 1.00 96.75 80 THR A CA 1
ATOM 614 C C . THR A 1 80 ? -10.801 -0.794 5.057 1.00 96.75 80 THR A C 1
ATOM 616 O O . THR A 1 80 ? -9.995 -1.216 4.230 1.00 96.75 80 THR A O 1
ATOM 619 N N . ARG A 1 81 ? -12.058 -0.479 4.720 1.00 96.88 81 ARG A N 1
ATOM 620 C CA . 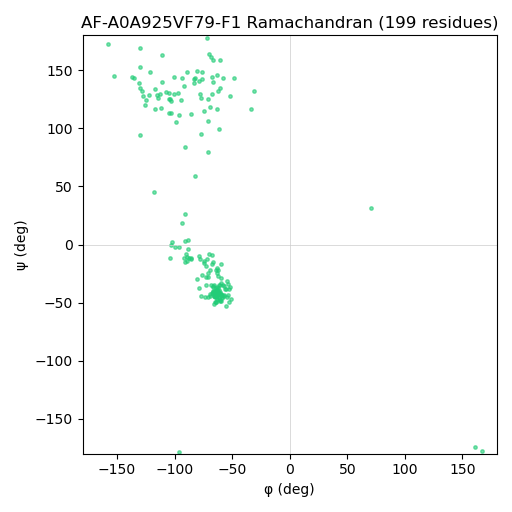ARG A 1 81 ? -12.562 -0.635 3.345 1.00 96.88 81 ARG A CA 1
ATOM 621 C C . ARG A 1 81 ? -11.871 0.304 2.371 1.00 96.88 81 ARG A C 1
ATOM 623 O O . ARG A 1 81 ? -11.497 -0.145 1.294 1.00 96.88 81 ARG A O 1
ATOM 630 N N . THR A 1 82 ? -11.692 1.567 2.748 1.00 97.06 82 THR A N 1
ATOM 631 C CA . THR A 1 82 ? -11.015 2.566 1.915 1.00 97.06 82 THR A CA 1
ATOM 632 C C . THR A 1 82 ? -9.582 2.132 1.629 1.00 97.06 82 THR A C 1
ATOM 634 O O . THR A 1 82 ? -9.184 2.082 0.471 1.00 97.06 82 THR A O 1
ATOM 637 N N . ALA A 1 83 ? -8.830 1.728 2.656 1.00 96.06 83 ALA A N 1
ATOM 638 C CA . ALA A 1 83 ? -7.462 1.250 2.485 1.00 96.06 83 ALA A CA 1
ATOM 639 C C . ALA A 1 83 ? -7.398 -0.033 1.640 1.00 96.06 83 ALA A C 1
ATOM 641 O O . ALA A 1 83 ? -6.549 -0.131 0.759 1.00 96.06 83 ALA A O 1
ATOM 642 N N . LEU A 1 84 ? -8.314 -0.989 1.851 1.00 95.62 84 LEU A N 1
ATOM 643 C CA . LEU A 1 84 ? -8.390 -2.222 1.060 1.00 95.62 84 LEU A CA 1
ATOM 644 C C . LEU A 1 84 ? -8.701 -1.957 -0.415 1.00 95.62 84 LEU A C 1
ATOM 646 O O . LEU A 1 84 ? -8.078 -2.556 -1.285 1.00 95.62 84 LEU A O 1
ATOM 650 N N . GLN A 1 85 ? -9.657 -1.074 -0.699 1.00 96.06 85 GLN A N 1
ATOM 651 C CA . GLN A 1 85 ? -9.985 -0.674 -2.066 1.00 96.06 85 GLN A CA 1
ATOM 652 C C . GLN A 1 85 ? -8.804 0.029 -2.727 1.00 96.06 85 GLN A C 1
ATOM 654 O O . GLN A 1 85 ? -8.492 -0.265 -3.876 1.00 96.06 85 GLN A O 1
ATOM 659 N N . LEU A 1 86 ? -8.129 0.908 -1.985 1.00 95.88 86 LEU A N 1
ATOM 660 C CA . LEU A 1 86 ? -7.004 1.674 -2.491 1.00 95.88 86 LEU A CA 1
ATOM 661 C C . LEU A 1 86 ? -5.817 0.777 -2.863 1.00 95.88 86 LEU A C 1
ATOM 663 O O . LEU A 1 86 ? -5.353 0.850 -3.993 1.00 95.88 86 LEU A O 1
ATOM 667 N N . VAL A 1 87 ? -5.379 -0.137 -1.986 1.00 95.06 87 VAL A N 1
ATOM 668 C CA . VAL A 1 87 ? -4.271 -1.065 -2.317 1.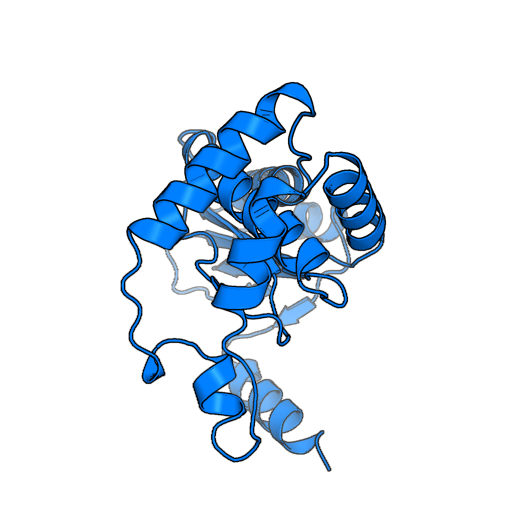00 95.06 87 VAL A CA 1
ATOM 669 C C . VAL A 1 87 ? -4.626 -2.086 -3.401 1.00 95.06 87 VAL A C 1
ATOM 671 O O . VAL A 1 87 ? -3.767 -2.846 -3.827 1.00 95.06 87 VAL A O 1
ATOM 674 N N . ARG A 1 88 ? -5.896 -2.181 -3.806 1.00 95.81 88 ARG A N 1
ATOM 675 C CA . ARG A 1 88 ? -6.361 -3.045 -4.902 1.00 95.81 88 ARG A CA 1
ATOM 676 C C . ARG A 1 88 ? -6.641 -2.266 -6.181 1.00 95.81 88 ARG A C 1
ATOM 678 O O . ARG A 1 88 ? -7.076 -2.866 -7.162 1.00 95.81 88 ARG A O 1
ATOM 685 N N . ARG A 1 89 ? -6.448 -0.948 -6.172 1.00 96.19 89 ARG A N 1
ATOM 686 C CA . ARG A 1 89 ? -6.767 -0.107 -7.312 1.00 96.19 89 ARG A CA 1
ATOM 687 C C . ARG A 1 89 ? -5.695 -0.244 -8.383 1.00 96.19 89 ARG A C 1
ATOM 689 O O . ARG A 1 89 ? -4.512 -0.030 -8.147 1.00 96.19 89 ARG A O 1
ATOM 696 N N . GLU A 1 90 ? -6.139 -0.564 -9.587 1.00 97.12 90 GLU A N 1
ATOM 697 C CA . GLU A 1 90 ? -5.256 -0.660 -10.739 1.00 97.12 90 GLU A CA 1
ATOM 698 C C . GLU A 1 90 ? -5.013 0.718 -11.362 1.00 97.12 90 GLU A C 1
ATOM 700 O O . GLU A 1 90 ? -5.932 1.535 -11.474 1.00 97.12 90 GLU A O 1
ATOM 705 N N . LEU A 1 91 ? -3.781 0.952 -11.816 1.00 96.31 91 LEU A N 1
ATOM 706 C CA . LEU A 1 91 ? -3.430 2.117 -12.616 1.00 96.31 91 LEU A CA 1
ATOM 707 C C . LEU A 1 91 ? -4.127 2.017 -13.989 1.00 96.31 91 LEU A C 1
ATOM 709 O O . LEU A 1 91 ? -3.998 0.986 -14.667 1.00 96.31 91 LEU A O 1
ATOM 713 N N . PRO A 1 92 ? -4.838 3.063 -14.442 1.00 96.56 92 PRO A N 1
ATOM 714 C CA . PRO A 1 92 ? -5.419 3.093 -15.780 1.00 96.56 92 PRO A CA 1
ATOM 715 C C . PRO A 1 92 ? -4.348 3.050 -16.892 1.00 96.56 92 PRO A C 1
ATOM 717 O O . PRO A 1 92 ? -3.271 3.633 -16.733 1.00 96.56 92 PRO A O 1
ATOM 720 N N . PRO A 1 93 ? -4.613 2.408 -18.050 1.00 97.06 93 PRO A N 1
ATOM 721 C CA . PRO A 1 93 ? -3.638 2.324 -19.143 1.00 97.06 93 PRO A CA 1
ATOM 722 C C . PRO A 1 93 ? -3.164 3.680 -19.675 1.00 97.06 93 PRO A C 1
ATOM 724 O O . PRO A 1 93 ? -2.010 3.824 -20.077 1.00 97.06 93 PRO A O 1
ATOM 727 N N . ASP A 1 94 ? -4.049 4.672 -19.690 1.00 97.81 94 ASP A N 1
ATOM 728 C CA . ASP A 1 94 ? -3.776 6.033 -20.146 1.00 97.81 94 ASP A CA 1
ATOM 729 C C . ASP A 1 94 ? -2.934 6.851 -19.155 1.00 97.81 94 ASP A C 1
ATOM 731 O O . ASP A 1 94 ? -2.334 7.853 -19.549 1.00 97.81 94 ASP A O 1
ATOM 735 N N . GLU A 1 95 ? -2.794 6.391 -17.909 1.00 97.12 95 GLU A N 1
ATOM 736 C CA . GLU A 1 95 ? -1.951 7.026 -16.891 1.00 97.12 95 GLU A CA 1
ATOM 737 C C . GLU A 1 95 ? -0.516 6.475 -16.849 1.00 97.12 95 GLU A C 1
ATOM 739 O O . GLU A 1 95 ? 0.359 7.107 -16.250 1.00 97.12 95 GLU A O 1
ATOM 744 N N . LEU A 1 96 ? -0.229 5.353 -17.527 1.00 96.50 96 LEU A N 1
ATOM 745 C CA . LEU A 1 96 ? 1.073 4.671 -17.460 1.00 96.50 96 LEU A CA 1
ATOM 746 C C . LEU A 1 96 ? 2.252 5.603 -17.764 1.00 96.50 96 LEU A C 1
ATOM 748 O O . LEU A 1 96 ? 3.212 5.656 -17.000 1.00 96.50 96 LEU A O 1
ATOM 752 N N . VAL A 1 97 ? 2.176 6.366 -18.857 1.00 97.06 97 VAL A N 1
ATOM 753 C CA . VAL A 1 97 ? 3.271 7.260 -19.271 1.00 97.06 97 VAL A CA 1
ATOM 754 C C . VAL A 1 97 ? 3.524 8.340 -18.220 1.00 97.06 97 VAL A C 1
ATOM 756 O O . VAL A 1 97 ? 4.673 8.658 -17.913 1.00 97.06 97 VAL A O 1
ATOM 759 N N . ALA A 1 98 ? 2.459 8.896 -17.640 1.00 96.19 98 ALA A N 1
ATOM 760 C CA . ALA A 1 98 ? 2.585 9.897 -16.591 1.00 96.19 98 ALA A CA 1
ATOM 761 C C . ALA A 1 98 ? 3.188 9.284 -15.317 1.00 96.19 98 ALA A C 1
ATOM 763 O O . ALA A 1 98 ? 4.045 9.907 -14.691 1.00 96.19 98 ALA A O 1
ATOM 764 N N . ALA A 1 99 ? 2.784 8.067 -14.947 1.00 95.06 99 ALA A N 1
ATOM 765 C CA . ALA A 1 99 ? 3.318 7.362 -13.785 1.00 95.06 99 ALA A CA 1
ATOM 766 C C . ALA A 1 99 ? 4.811 7.018 -13.965 1.00 95.06 99 ALA A C 1
ATOM 768 O O . ALA A 1 99 ? 5.619 7.287 -13.076 1.00 95.06 99 ALA A O 1
ATOM 769 N N . GLN A 1 100 ? 5.213 6.546 -15.153 1.00 95.31 100 GLN A N 1
ATOM 770 C CA . GLN A 1 100 ? 6.619 6.312 -15.508 1.00 95.31 100 GLN A CA 1
ATOM 771 C C . GLN A 1 100 ? 7.469 7.577 -15.363 1.00 95.31 100 GLN A C 1
ATOM 773 O O . GLN A 1 100 ? 8.563 7.521 -14.807 1.00 95.31 100 GLN A O 1
ATOM 778 N N . GLN A 1 101 ? 6.964 8.728 -15.818 1.00 95.38 101 GLN A N 1
ATOM 779 C CA . GLN A 1 101 ? 7.663 10.009 -15.677 1.00 95.38 101 GLN A CA 1
ATOM 780 C C . GLN A 1 101 ? 7.839 10.411 -14.207 1.00 95.38 101 GLN A C 1
ATOM 782 O O . GLN A 1 101 ? 8.906 10.899 -13.833 1.00 95.38 101 GLN A O 1
ATOM 787 N N . ARG A 1 102 ? 6.826 10.191 -13.355 1.00 92.38 102 ARG A N 1
ATOM 788 C CA . ARG A 1 102 ? 6.925 10.463 -11.908 1.00 92.38 102 ARG A CA 1
ATOM 789 C C . ARG A 1 102 ? 7.968 9.568 -11.241 1.00 92.38 102 ARG A C 1
ATOM 791 O O . ARG A 1 102 ? 8.822 10.073 -10.511 1.00 92.38 102 ARG A O 1
ATOM 798 N N . LEU A 1 103 ? 7.967 8.275 -11.565 1.00 91.00 103 LEU A N 1
ATOM 799 C CA . LEU A 1 103 ? 8.975 7.325 -11.092 1.00 91.00 103 LEU A CA 1
ATOM 800 C C . LEU A 1 103 ? 10.385 7.706 -11.576 1.00 91.00 103 LEU A C 1
ATOM 802 O O . LEU A 1 103 ? 11.327 7.724 -10.783 1.00 91.00 103 LEU A O 1
ATOM 806 N N . GLU A 1 104 ? 10.540 8.113 -12.839 1.00 92.69 104 GLU A N 1
ATOM 807 C CA . GLU A 1 104 ? 11.816 8.593 -13.385 1.00 92.69 104 GLU A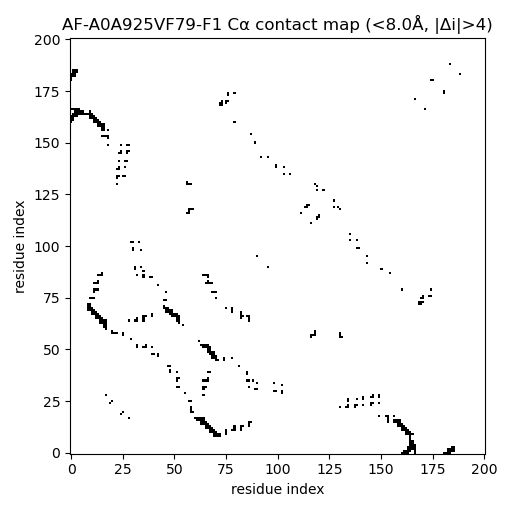 CA 1
ATOM 808 C C . GLU A 1 104 ? 12.339 9.831 -12.633 1.00 92.69 104 GLU A C 1
ATOM 810 O O . GLU A 1 104 ? 13.527 9.917 -12.303 1.00 9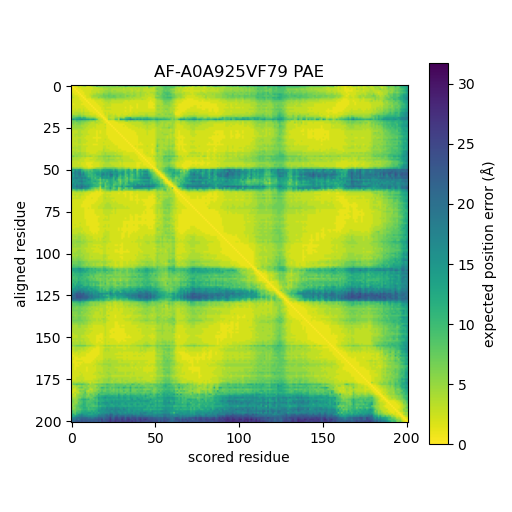2.69 104 GLU A O 1
ATOM 815 N N . ILE A 1 105 ? 11.460 10.792 -12.327 1.00 90.62 105 ILE A N 1
ATOM 816 C CA . ILE A 1 105 ? 11.802 11.960 -11.506 1.00 90.62 105 ILE A CA 1
ATOM 817 C C . ILE A 1 105 ? 12.275 11.506 -10.120 1.00 90.62 105 ILE A C 1
ATOM 819 O O . ILE A 1 105 ? 13.301 12.001 -9.648 1.00 90.62 105 ILE A O 1
ATOM 823 N N . GLY A 1 106 ? 11.587 10.538 -9.505 1.00 86.06 106 GLY A N 1
ATOM 824 C CA . GLY A 1 106 ? 11.982 9.918 -8.238 1.00 86.06 106 GLY A CA 1
ATOM 825 C C . GLY A 1 106 ? 13.397 9.339 -8.289 1.00 86.06 106 GLY A C 1
ATOM 826 O O . GLY A 1 106 ? 14.250 9.736 -7.492 1.00 86.06 106 GLY A O 1
ATOM 827 N N . PHE A 1 107 ? 13.688 8.496 -9.284 1.00 84.56 107 PHE A N 1
ATOM 828 C CA . PHE A 1 107 ? 15.027 7.947 -9.534 1.00 84.56 107 PHE A CA 1
ATOM 829 C C . PHE A 1 107 ? 16.104 9.034 -9.652 1.00 84.56 107 PHE A C 1
ATOM 831 O O . PHE A 1 107 ? 17.195 8.900 -9.098 1.00 84.56 107 PHE A O 1
ATOM 838 N N . ARG A 1 108 ? 15.817 10.125 -10.375 1.00 86.69 108 ARG A N 1
ATOM 839 C CA . ARG A 1 108 ? 16.773 11.226 -10.587 1.00 86.69 108 ARG A CA 1
ATOM 840 C C . ARG A 1 108 ? 16.976 12.085 -9.336 1.00 86.69 108 ARG A C 1
ATOM 842 O O . ARG A 1 108 ? 18.077 12.602 -9.127 1.00 86.69 108 ARG A O 1
ATOM 849 N N . ALA A 1 109 ? 15.928 12.276 -8.536 1.00 85.50 109 ALA A N 1
ATOM 850 C CA . ALA A 1 109 ? 15.950 13.110 -7.337 1.00 85.50 109 ALA A CA 1
ATOM 851 C C . ALA A 1 109 ? 16.604 12.398 -6.142 1.00 85.50 109 ALA A C 1
ATOM 853 O O . ALA A 1 109 ? 17.336 13.023 -5.367 1.00 85.50 109 ALA A O 1
ATOM 854 N N . LEU A 1 110 ? 16.379 11.089 -6.001 1.00 79.69 110 LEU A N 1
ATOM 855 C CA . LEU A 1 110 ? 16.888 10.283 -4.896 1.00 79.69 110 LEU A CA 1
ATOM 856 C C . LEU A 1 110 ? 18.376 9.961 -5.076 1.00 79.69 110 LEU A C 1
ATOM 858 O O . LEU A 1 110 ? 18.774 8.963 -5.672 1.00 79.69 110 LEU A O 1
ATOM 862 N N . ARG A 1 111 ? 19.235 10.782 -4.467 1.00 72.81 111 ARG A N 1
ATOM 863 C CA . ARG A 1 111 ? 20.665 10.473 -4.300 1.00 72.81 111 ARG A CA 1
ATOM 864 C C . ARG A 1 111 ? 20.900 9.570 -3.090 1.00 72.81 111 ARG A C 1
ATOM 866 O O . ARG A 1 111 ? 21.626 9.938 -2.169 1.00 72.81 111 ARG A O 1
ATOM 873 N N . THR A 1 112 ? 20.282 8.391 -3.082 1.00 75.62 112 THR A N 1
ATOM 874 C CA . THR A 1 112 ? 20.484 7.414 -2.006 1.00 75.62 112 THR A CA 1
ATOM 875 C C . THR A 1 112 ? 21.910 6.866 -2.099 1.00 75.62 112 THR A C 1
ATOM 877 O O . THR A 1 112 ? 22.273 6.286 -3.133 1.00 75.62 112 THR A O 1
ATOM 880 N N . PRO A 1 113 ? 22.755 7.056 -1.072 1.00 76.00 113 PRO A N 1
ATOM 881 C CA . PRO A 1 113 ? 24.095 6.493 -1.088 1.00 76.00 113 PRO A CA 1
ATOM 882 C C . PRO A 1 113 ? 24.004 4.959 -1.026 1.00 76.00 113 PRO A C 1
ATOM 884 O O . PRO A 1 113 ? 22.987 4.421 -0.600 1.00 76.00 113 PRO A O 1
ATOM 887 N N . VAL A 1 114 ? 25.040 4.235 -1.458 1.00 73.12 114 VAL A N 1
ATOM 888 C CA . VAL A 1 114 ? 24.980 2.763 -1.606 1.00 73.12 114 VAL A CA 1
ATOM 889 C C . VAL A 1 114 ? 24.567 2.056 -0.309 1.00 73.12 114 VAL A C 1
ATOM 891 O O . VAL A 1 114 ? 23.778 1.120 -0.354 1.00 73.12 114 VAL A O 1
ATOM 894 N N . GLN A 1 115 ? 25.029 2.538 0.845 1.00 75.69 115 GLN A N 1
ATOM 895 C CA . GLN A 1 115 ? 24.656 2.011 2.162 1.00 75.69 115 GLN A CA 1
ATOM 896 C C . GLN A 1 115 ? 23.182 2.237 2.541 1.00 75.69 115 GLN A C 1
ATOM 898 O O . GLN A 1 115 ? 22.696 1.635 3.488 1.00 75.69 115 GLN A O 1
ATOM 903 N N . GLY A 1 116 ? 22.480 3.122 1.832 1.00 74.06 116 GLY A N 1
ATOM 904 C CA . GLY A 1 116 ? 21.046 3.355 1.987 1.00 74.06 116 GLY A CA 1
ATOM 905 C C . GLY A 1 116 ? 20.186 2.485 1.070 1.00 74.06 116 GLY A C 1
ATOM 906 O O . GLY A 1 116 ? 18.976 2.668 1.056 1.00 74.06 116 GLY A O 1
ATOM 907 N N . VAL A 1 117 ? 20.786 1.582 0.286 1.00 76.56 117 VAL A N 1
ATOM 908 C CA . VAL A 1 117 ? 20.071 0.603 -0.543 1.00 76.56 117 VAL A CA 1
ATOM 909 C C . VAL A 1 117 ? 20.059 -0.722 0.225 1.00 76.56 117 VAL A C 1
ATOM 911 O O . VAL A 1 117 ? 21.106 -1.372 0.287 1.00 76.56 117 VAL A O 1
ATOM 914 N N . PRO A 1 118 ? 18.926 -1.137 0.827 1.00 73.88 118 PRO A N 1
ATOM 915 C CA . PRO A 1 118 ? 18.877 -2.305 1.711 1.00 73.88 118 PRO A CA 1
ATOM 916 C C . PRO A 1 118 ? 19.459 -3.571 1.079 1.00 73.88 118 PRO A C 1
ATOM 918 O O . PRO A 1 118 ? 20.185 -4.317 1.729 1.00 73.88 118 PRO A O 1
ATOM 921 N N . GLU A 1 119 ? 19.221 -3.771 -0.216 1.00 72.50 119 GLU A N 1
ATOM 922 C CA . GLU A 1 119 ? 19.738 -4.919 -0.956 1.00 72.50 119 GLU A CA 1
ATOM 923 C C . GLU A 1 119 ? 21.273 -4.913 -1.066 1.00 72.50 119 GLU A C 1
ATOM 925 O O . GLU A 1 119 ? 21.909 -5.954 -0.944 1.00 72.50 119 GLU A O 1
ATOM 930 N N . ARG A 1 120 ? 21.906 -3.739 -1.181 1.00 72.06 120 ARG A N 1
ATOM 931 C CA . ARG A 1 120 ? 23.376 -3.613 -1.188 1.00 72.06 120 ARG A CA 1
ATOM 932 C C . ARG A 1 120 ? 23.984 -3.850 0.191 1.00 72.06 120 ARG A C 1
ATOM 934 O O . ARG A 1 120 ? 25.126 -4.288 0.272 1.00 72.06 120 ARG A O 1
ATOM 941 N N . VAL A 1 121 ? 23.233 -3.571 1.256 1.00 71.00 121 VAL A N 1
ATOM 942 C CA . VAL A 1 121 ? 23.635 -3.910 2.627 1.00 71.00 121 VAL A CA 1
ATOM 943 C C . VAL A 1 121 ? 23.509 -5.416 2.856 1.00 71.00 121 VAL A C 1
ATOM 945 O O . VAL A 1 121 ? 24.447 -6.028 3.356 1.00 71.00 121 VAL A O 1
ATOM 948 N N . ARG A 1 122 ? 22.397 -6.033 2.433 1.00 67.56 122 ARG A N 1
ATOM 949 C CA . ARG A 1 122 ? 22.174 -7.486 2.552 1.00 67.56 122 ARG A CA 1
ATOM 950 C C . ARG A 1 122 ? 23.162 -8.305 1.719 1.00 67.56 122 ARG A C 1
ATOM 952 O O . ARG A 1 122 ? 23.626 -9.342 2.172 1.00 67.56 122 ARG A O 1
ATOM 959 N N . LEU A 1 123 ? 23.514 -7.827 0.527 1.00 65.62 123 LEU A N 1
ATOM 960 C CA . LEU A 1 123 ? 24.440 -8.497 -0.388 1.00 65.62 123 LEU A CA 1
ATOM 961 C C . LEU A 1 123 ? 25.891 -8.024 -0.230 1.00 65.62 123 LEU A C 1
ATOM 963 O O . LEU A 1 123 ? 26.685 -8.234 -1.137 1.00 65.62 123 LEU A O 1
ATOM 967 N N . TRP A 1 124 ? 26.280 -7.394 0.885 1.00 64.25 124 TRP A N 1
ATOM 968 C CA . TRP A 1 124 ? 27.646 -6.867 1.051 1.00 64.25 124 TRP A CA 1
ATOM 969 C C . TRP A 1 124 ? 28.737 -7.930 0.815 1.00 64.25 124 TRP A C 1
ATOM 971 O O . TRP A 1 124 ? 29.819 -7.622 0.315 1.00 64.25 124 TRP A O 1
ATOM 981 N N . GLU A 1 125 ? 28.442 -9.190 1.133 1.00 58.31 125 GLU A N 1
ATOM 982 C CA . GLU A 1 125 ? 29.363 -10.323 0.977 1.00 58.31 125 GLU A CA 1
ATOM 983 C C . GLU A 1 125 ? 29.278 -11.011 -0.395 1.00 58.31 125 GLU A C 1
ATOM 985 O O . GLU A 1 125 ? 30.147 -11.813 -0.738 1.00 58.31 125 GLU A O 1
ATOM 990 N N . THR A 1 126 ? 28.265 -10.692 -1.207 1.00 59.19 126 THR A N 1
ATOM 991 C CA . THR A 1 126 ? 28.049 -11.306 -2.522 1.00 59.19 126 THR A CA 1
ATOM 992 C C . THR A 1 126 ? 28.220 -10.253 -3.617 1.00 59.19 126 THR A C 1
ATOM 994 O O . THR A 1 126 ? 27.560 -9.217 -3.575 1.00 59.19 126 THR A O 1
ATOM 997 N N . PRO A 1 127 ? 29.071 -10.465 -4.636 1.00 61.75 127 PRO A N 1
ATOM 998 C CA . PRO A 1 127 ? 29.160 -9.534 -5.754 1.00 61.75 127 PRO A CA 1
ATOM 999 C C . PRO A 1 127 ? 27.811 -9.460 -6.490 1.00 61.75 127 PRO A C 1
ATOM 1001 O O . PRO A 1 127 ? 27.482 -10.320 -7.299 1.00 61.75 127 PRO A O 1
ATOM 1004 N N . GLY A 1 128 ? 27.032 -8.422 -6.184 1.00 65.50 128 GLY A N 1
ATOM 1005 C CA . GLY A 1 128 ? 25.736 -8.123 -6.786 1.00 65.50 128 GLY A CA 1
ATOM 1006 C C . GLY A 1 128 ? 25.724 -6.747 -7.449 1.00 65.50 128 GLY A C 1
ATOM 1007 O O . GLY A 1 128 ? 26.410 -5.812 -7.015 1.00 65.50 128 GLY A O 1
ATOM 1008 N N . THR A 1 129 ? 24.947 -6.612 -8.521 1.00 74.44 129 THR A N 1
ATOM 1009 C CA . THR A 1 129 ? 24.694 -5.329 -9.187 1.00 74.44 129 THR A CA 1
ATOM 1010 C C . THR A 1 129 ? 23.698 -4.495 -8.390 1.00 74.44 129 THR A C 1
ATOM 1012 O O . THR A 1 129 ? 22.822 -5.032 -7.728 1.00 74.44 129 THR A O 1
ATOM 1015 N N . ASP A 1 130 ? 23.831 -3.172 -8.449 1.00 80.06 130 ASP A N 1
ATOM 1016 C CA . ASP A 1 130 ? 22.855 -2.259 -7.854 1.00 80.06 130 ASP A CA 1
ATOM 1017 C C . ASP A 1 130 ? 21.488 -2.436 -8.548 1.00 80.06 130 ASP A C 1
ATOM 1019 O O . ASP A 1 130 ? 21.409 -2.172 -9.755 1.00 80.06 130 ASP A O 1
ATOM 1023 N N . PRO A 1 131 ? 20.428 -2.879 -7.839 1.00 78.00 131 PRO A N 1
ATOM 1024 C CA . PRO A 1 131 ? 19.128 -3.171 -8.451 1.00 78.00 131 PRO A CA 1
ATOM 1025 C C . PRO A 1 131 ? 18.534 -1.938 -9.140 1.00 78.00 131 PRO A C 1
ATOM 1027 O O . PRO A 1 131 ? 17.886 -2.060 -10.180 1.00 78.00 131 PRO A O 1
ATOM 1030 N N . ARG A 1 132 ? 18.871 -0.736 -8.654 1.00 81.81 132 ARG A N 1
ATOM 1031 C CA . ARG A 1 132 ? 18.439 0.538 -9.243 1.00 81.81 132 ARG A CA 1
ATOM 1032 C C . ARG A 1 132 ? 18.896 0.703 -10.681 1.00 81.81 132 ARG A C 1
ATOM 1034 O O . ARG A 1 132 ? 18.199 1.328 -11.466 1.00 81.81 132 ARG A O 1
ATOM 1041 N N . VAL A 1 133 ? 20.067 0.175 -11.043 1.00 84.56 133 VAL A N 1
ATOM 1042 C CA . VAL A 1 133 ? 20.580 0.286 -12.416 1.00 84.56 133 VAL A CA 1
ATOM 1043 C C . VAL A 1 133 ? 19.737 -0.564 -13.361 1.00 84.56 133 VAL A C 1
ATOM 1045 O O . VAL A 1 133 ? 19.365 -0.093 -14.432 1.00 84.56 133 VAL A O 1
ATOM 1048 N N . ALA A 1 134 ? 19.407 -1.794 -12.961 1.00 85.69 134 ALA A N 1
ATOM 1049 C CA . ALA A 1 134 ? 18.555 -2.674 -13.755 1.00 85.69 134 ALA A CA 1
ATOM 1050 C C . ALA A 1 134 ? 17.135 -2.104 -13.889 1.00 85.69 134 ALA A C 1
ATOM 1052 O O . ALA A 1 134 ? 16.612 -2.034 -14.999 1.00 85.69 134 ALA A O 1
ATOM 1053 N N . GLN A 1 135 ? 16.554 -1.623 -12.786 1.00 86.94 135 GLN A N 1
ATOM 1054 C CA . GLN A 1 135 ? 15.247 -0.964 -12.785 1.00 86.94 135 GLN A CA 1
ATOM 1055 C C . GLN A 1 135 ? 15.251 0.307 -13.659 1.00 86.94 135 GLN A C 1
ATOM 1057 O O . GLN A 1 135 ? 14.399 0.464 -14.528 1.00 86.94 135 GLN A O 1
ATOM 1062 N N . TRP A 1 136 ? 16.258 1.176 -13.527 1.00 89.06 136 TRP A N 1
ATOM 1063 C CA . TRP A 1 136 ? 16.392 2.383 -14.352 1.00 89.06 136 TRP A CA 1
ATOM 1064 C C . TRP A 1 136 ? 16.436 2.072 -15.853 1.00 89.06 136 TRP A C 1
ATOM 1066 O O . TRP A 1 136 ? 15.778 2.736 -16.652 1.00 89.06 136 TRP A O 1
ATOM 1076 N N . LEU A 1 137 ? 17.208 1.057 -16.249 1.00 91.00 137 LEU A N 1
ATOM 1077 C CA . LEU A 1 137 ? 17.320 0.649 -17.651 1.00 91.00 137 LEU A CA 1
ATOM 1078 C C . LEU A 1 137 ? 16.044 -0.025 -18.174 1.00 91.00 137 LEU A C 1
ATOM 1080 O O . LEU A 1 137 ? 15.771 0.052 -19.371 1.00 91.00 137 LEU A O 1
ATOM 1084 N N . ALA A 1 138 ? 15.271 -0.671 -17.299 1.00 91.56 138 ALA A N 1
ATOM 1085 C CA . ALA A 1 138 ? 14.023 -1.331 -17.662 1.00 91.56 138 ALA A CA 1
ATOM 1086 C C . ALA A 1 138 ? 12.834 -0.360 -17.769 1.00 91.56 138 ALA A C 1
ATOM 1088 O O . ALA A 1 138 ? 11.951 -0.607 -18.592 1.00 91.56 138 ALA A O 1
ATOM 1089 N N . LEU A 1 139 ? 12.826 0.746 -17.011 1.00 93.31 139 LEU A N 1
ATOM 1090 C CA . LEU A 1 139 ? 11.698 1.685 -16.914 1.00 93.31 139 LEU A CA 1
ATOM 1091 C C . LEU A 1 139 ? 11.143 2.167 -18.272 1.00 93.31 139 LEU A C 1
ATOM 1093 O O . LEU A 1 139 ? 9.930 2.078 -18.454 1.00 93.31 139 LEU A O 1
ATOM 1097 N N . PRO A 1 140 ? 11.958 2.590 -19.266 1.00 93.81 140 PRO A N 1
ATOM 1098 C CA . PRO A 1 140 ? 11.437 3.029 -20.567 1.00 93.81 140 PRO A CA 1
ATOM 1099 C C . PRO A 1 140 ? 10.798 1.910 -21.403 1.00 93.81 140 PRO A C 1
ATOM 1101 O O . PRO A 1 140 ? 10.117 2.194 -22.383 1.00 93.81 140 PRO A O 1
ATOM 1104 N N . SER A 1 141 ? 11.071 0.648 -21.059 1.00 94.69 141 SER A N 1
ATOM 1105 C CA . SER A 1 141 ? 10.550 -0.544 -21.742 1.00 94.69 141 SER A CA 1
ATOM 1106 C C . SER A 1 141 ? 9.398 -1.218 -20.998 1.00 94.69 141 SER A C 1
ATOM 1108 O O . SER A 1 141 ? 8.956 -2.282 -21.429 1.00 94.69 141 SER A O 1
ATOM 1110 N N . LEU A 1 142 ? 8.976 -0.648 -19.864 1.00 95.69 142 LEU A N 1
ATOM 1111 C CA . LEU A 1 142 ? 7.840 -1.138 -19.099 1.00 95.69 142 LEU A CA 1
ATOM 1112 C C . LEU A 1 142 ? 6.553 -0.828 -19.873 1.00 95.69 142 LEU A C 1
ATOM 1114 O O . LEU A 1 142 ? 6.295 0.318 -20.245 1.00 95.69 142 LEU A O 1
ATOM 1118 N N . GLU A 1 143 ? 5.755 -1.855 -20.122 1.00 96.94 143 GLU A N 1
ATOM 1119 C CA . GLU A 1 143 ? 4.498 -1.778 -20.856 1.00 96.94 143 GLU A CA 1
ATOM 1120 C C . GLU A 1 143 ? 3.313 -2.023 -19.918 1.00 96.94 143 GLU A C 1
ATOM 1122 O O . GLU A 1 143 ? 3.443 -2.598 -18.838 1.00 96.94 143 GLU A O 1
ATOM 1127 N N . TYR A 1 144 ? 2.106 -1.647 -20.349 1.00 97.50 144 TYR A N 1
ATOM 1128 C CA . TYR A 1 144 ? 0.903 -1.907 -19.551 1.00 97.50 144 TYR A CA 1
ATOM 1129 C C . TYR A 1 144 ? 0.650 -3.406 -19.331 1.00 97.50 144 TYR A C 1
ATOM 1131 O O . TYR A 1 144 ? 0.068 -3.800 -18.324 1.00 97.50 144 TYR A O 1
ATOM 1139 N N . ALA A 1 145 ? 1.117 -4.256 -20.250 1.00 97.25 145 ALA A N 1
ATOM 1140 C CA . ALA A 1 145 ? 1.062 -5.703 -20.088 1.00 97.25 145 ALA A CA 1
ATOM 1141 C C . ALA A 1 145 ? 1.860 -6.185 -18.861 1.00 97.25 145 ALA A C 1
ATOM 1143 O O . ALA A 1 145 ? 1.411 -7.111 -18.188 1.00 97.25 145 ALA A O 1
ATOM 1144 N N . ASP A 1 146 ? 2.985 -5.535 -18.5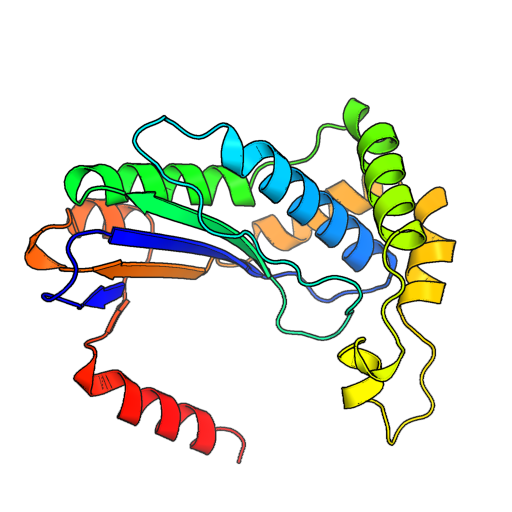33 1.00 95.94 146 ASP A N 1
ATOM 1145 C CA . ASP A 1 146 ? 3.761 -5.846 -17.328 1.00 95.94 146 ASP A CA 1
ATOM 1146 C C . ASP A 1 146 ? 2.961 -5.475 -16.059 1.00 95.94 146 ASP A C 1
ATOM 1148 O O . ASP A 1 146 ? 2.905 -6.259 -15.112 1.00 95.94 146 ASP A O 1
ATOM 1152 N N . LEU A 1 147 ? 2.266 -4.324 -16.057 1.00 95.94 147 LEU A N 1
ATOM 1153 C CA . LEU A 1 147 ? 1.374 -3.933 -14.952 1.00 95.94 147 LEU A CA 1
ATOM 1154 C C . LEU A 1 147 ? 0.196 -4.898 -14.801 1.00 95.94 147 LEU A C 1
ATOM 1156 O O . LEU A 1 147 ? -0.119 -5.299 -13.687 1.00 95.94 147 LEU A O 1
ATOM 1160 N N . ARG A 1 148 ? -0.445 -5.297 -15.906 1.00 97.44 148 ARG A N 1
ATOM 1161 C CA . ARG A 1 148 ? -1.545 -6.273 -15.884 1.00 97.44 148 ARG A CA 1
ATOM 1162 C C . ARG A 1 148 ? -1.092 -7.603 -15.288 1.00 97.44 148 ARG A C 1
ATOM 1164 O O . ARG A 1 148 ? -1.787 -8.132 -14.430 1.00 97.44 148 ARG A O 1
ATOM 1171 N N . ALA A 1 149 ? 0.073 -8.104 -15.700 1.00 95.56 149 ALA A N 1
ATOM 1172 C CA . ALA A 1 149 ? 0.637 -9.337 -15.159 1.00 95.56 149 ALA A CA 1
ATOM 1173 C C . ALA A 1 149 ? 0.911 -9.225 -13.650 1.00 95.56 149 ALA A C 1
ATOM 1175 O O . ALA A 1 149 ? 0.584 -10.142 -12.897 1.00 95.56 149 ALA A O 1
ATOM 1176 N N . TYR A 1 150 ? 1.446 -8.087 -13.195 1.00 95.25 150 TYR A N 1
ATOM 1177 C CA . TYR A 1 150 ? 1.586 -7.797 -11.769 1.00 95.25 150 TYR A CA 1
ATOM 1178 C C . TYR A 1 150 ? 0.225 -7.784 -11.050 1.00 95.25 150 TYR A C 1
ATOM 1180 O O . TYR A 1 150 ? 0.089 -8.439 -10.018 1.00 95.25 150 TYR A O 1
ATOM 1188 N N . TYR A 1 151 ? -0.790 -7.103 -11.596 1.00 96.38 151 TYR A N 1
ATOM 1189 C CA . TYR A 1 151 ? -2.130 -7.040 -11.000 1.00 96.38 151 TYR A CA 1
ATOM 1190 C C . TYR A 1 151 ? -2.801 -8.411 -10.907 1.00 96.38 151 TYR A C 1
ATOM 1192 O O . TYR A 1 151 ? -3.383 -8.732 -9.873 1.00 96.38 151 TYR A O 1
ATOM 1200 N N . ASP A 1 152 ? -2.661 -9.240 -11.941 1.00 95.88 152 ASP A N 1
ATOM 1201 C CA . ASP A 1 152 ? -3.134 -10.626 -11.932 1.00 95.88 152 ASP A CA 1
ATOM 1202 C C . ASP A 1 152 ? -2.431 -11.447 -10.844 1.00 95.88 152 ASP A C 1
ATOM 1204 O O . ASP A 1 152 ? -3.082 -12.191 -10.114 1.00 95.88 152 ASP A O 1
ATOM 1208 N N . ALA A 1 153 ? -1.115 -11.275 -10.686 1.00 94.12 153 ALA A N 1
ATOM 1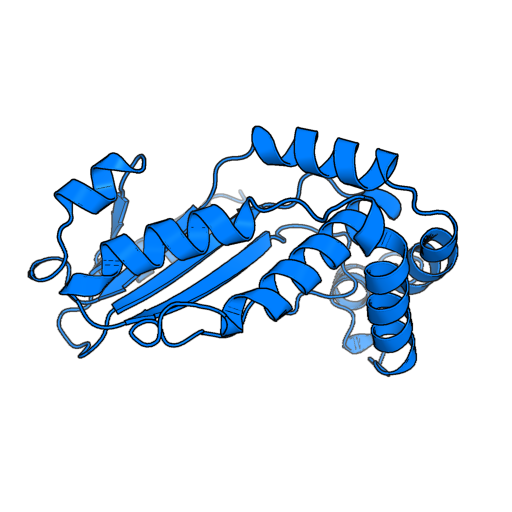209 C CA . ALA A 1 153 ? -0.350 -11.973 -9.659 1.00 94.12 153 ALA A CA 1
ATOM 1210 C C . ALA A 1 153 ? -0.774 -11.563 -8.242 1.00 94.12 153 ALA A C 1
ATOM 1212 O O . ALA A 1 153 ? -0.951 -12.424 -7.381 1.00 94.12 153 ALA A O 1
ATOM 1213 N N . VAL A 1 154 ? -0.969 -10.264 -7.984 1.00 93.88 154 VAL A N 1
ATOM 1214 C CA . VAL A 1 154 ? -1.363 -9.806 -6.645 1.00 93.88 154 VAL A CA 1
ATOM 1215 C C . VAL A 1 154 ? -2.826 -10.068 -6.331 1.00 93.88 154 VAL A C 1
ATOM 1217 O O . VAL A 1 154 ? -3.147 -10.193 -5.151 1.00 93.88 154 VAL A O 1
ATOM 1220 N N . ALA A 1 155 ? -3.720 -10.163 -7.324 1.00 93.88 155 ALA A N 1
ATOM 1221 C CA . ALA A 1 155 ? -5.151 -10.420 -7.124 1.00 93.88 155 ALA A CA 1
ATOM 1222 C C . ALA A 1 155 ? -5.411 -11.652 -6.238 1.00 93.88 155 ALA A C 1
ATOM 1224 O O . ALA A 1 155 ? -6.291 -11.615 -5.379 1.00 93.88 155 ALA A O 1
ATOM 1225 N N . GLU A 1 156 ? -4.576 -12.680 -6.381 1.00 89.81 156 GLU A N 1
ATOM 1226 C CA . GLU A 1 156 ? -4.660 -13.940 -5.635 1.00 89.81 156 GLU A CA 1
ATOM 1227 C C . GLU A 1 156 ? -3.952 -13.902 -4.268 1.00 89.81 156 GLU A C 1
ATOM 1229 O O . GLU A 1 156 ? -4.120 -14.808 -3.451 1.00 89.81 156 GLU A O 1
ATOM 1234 N N . LEU A 1 157 ? -3.151 -12.868 -3.988 1.00 90.38 157 LEU A N 1
ATOM 1235 C CA . LEU A 1 157 ? -2.402 -12.775 -2.737 1.00 90.38 157 LEU A CA 1
ATOM 1236 C C . LEU A 1 157 ? -3.293 -12.308 -1.580 1.00 90.38 157 LEU A C 1
ATOM 1238 O O . LEU A 1 157 ? -4.104 -11.387 -1.751 1.00 90.38 157 LEU A O 1
ATOM 1242 N N . PRO A 1 158 ? -3.124 -12.881 -0.374 1.00 91.31 158 PRO A N 1
ATOM 1243 C CA . PRO A 1 158 ? -3.817 -12.402 0.809 1.00 91.31 158 PRO A CA 1
ATOM 1244 C C . PRO A 1 158 ? -3.326 -11.001 1.182 1.00 91.31 158 PRO A C 1
ATOM 1246 O O . PRO A 1 158 ? -2.135 -10.698 1.134 1.00 91.31 158 PRO A O 1
ATOM 1249 N N . VAL A 1 159 ? -4.259 -10.149 1.595 1.00 92.31 159 VAL A N 1
ATOM 1250 C CA . VAL A 1 159 ? -3.952 -8.827 2.146 1.00 92.31 159 VAL A CA 1
ATOM 1251 C C . VAL A 1 159 ? -3.828 -8.946 3.657 1.00 92.31 159 VAL A C 1
ATOM 1253 O O . VAL A 1 159 ? -4.666 -9.572 4.304 1.00 92.31 159 VAL A O 1
ATOM 1256 N N . VAL A 1 160 ? -2.813 -8.304 4.227 1.00 91.75 160 VAL A N 1
ATOM 1257 C CA . VAL A 1 160 ? -2.636 -8.229 5.677 1.00 91.75 160 VAL A CA 1
ATOM 1258 C C . VAL A 1 160 ? -3.261 -6.936 6.183 1.00 91.75 160 VAL A C 1
ATOM 1260 O O . VAL A 1 160 ? -2.906 -5.845 5.737 1.00 91.75 160 VAL A O 1
ATOM 1263 N N . ILE A 1 161 ? -4.186 -7.057 7.133 1.00 93.31 161 ILE A N 1
ATOM 1264 C CA . ILE A 1 161 ? -4.846 -5.921 7.779 1.00 93.31 161 ILE A CA 1
ATOM 1265 C C . ILE A 1 161 ? -4.385 -5.863 9.234 1.00 93.31 161 ILE A C 1
ATOM 1267 O O . ILE A 1 161 ? -4.642 -6.772 10.024 1.00 93.31 161 ILE A O 1
ATOM 1271 N N . SER A 1 162 ? -3.724 -4.769 9.596 1.00 93.94 162 SER A N 1
ATOM 1272 C CA . SER A 1 162 ? -3.426 -4.419 10.979 1.00 93.94 162 SER A CA 1
ATOM 1273 C C . SER A 1 162 ? -4.346 -3.290 11.419 1.00 93.94 162 SER A C 1
ATOM 1275 O O . SER A 1 162 ? -4.496 -2.287 10.727 1.00 93.94 162 SER A O 1
ATOM 1277 N N . ILE A 1 163 ? -4.972 -3.466 12.575 1.00 95.31 163 ILE A N 1
ATOM 1278 C CA . ILE A 1 163 ? -5.796 -2.451 13.227 1.00 95.31 163 ILE A CA 1
ATOM 1279 C C . ILE A 1 163 ? -5.268 -2.343 14.650 1.00 95.31 163 ILE A C 1
ATOM 1281 O O . ILE A 1 163 ? -5.058 -3.379 15.284 1.00 95.31 163 ILE A O 1
ATOM 1285 N N . VAL A 1 164 ? -5.026 -1.126 15.124 1.00 95.44 164 VAL A N 1
ATOM 1286 C CA . VAL A 1 164 ? -4.519 -0.836 16.468 1.00 95.44 164 VAL A CA 1
ATOM 1287 C C . VAL A 1 164 ? -5.483 0.126 17.153 1.00 95.44 164 VAL A C 1
ATOM 1289 O O . VAL A 1 164 ? -5.766 1.195 16.613 1.00 95.44 164 VAL A O 1
ATOM 1292 N N . GLY A 1 165 ? -5.984 -0.253 18.330 1.00 95.31 165 GLY A N 1
ATOM 1293 C CA . GLY A 1 165 ? -6.886 0.569 19.142 1.00 95.31 165 GLY A CA 1
ATOM 1294 C C . GLY A 1 165 ? -7.672 -0.247 20.172 1.00 95.31 165 GLY A C 1
ATOM 1295 O O . GLY A 1 165 ? -7.472 -1.452 20.330 1.00 95.31 165 GLY A O 1
ATOM 1296 N N . ASP A 1 166 ? -8.602 0.391 20.873 1.00 94.88 166 ASP A N 1
ATOM 1297 C CA . ASP A 1 166 ? -9.517 -0.290 21.790 1.00 94.88 166 ASP A CA 1
ATOM 1298 C C . ASP A 1 166 ? -10.556 -1.142 21.028 1.00 94.88 166 ASP A C 1
ATOM 1300 O O . ASP A 1 166 ? -11.522 -0.630 20.454 1.00 94.88 166 ASP A O 1
ATOM 1304 N N . ALA A 1 167 ? -10.386 -2.468 21.055 1.00 93.69 167 ALA A N 1
ATOM 1305 C CA . ALA A 1 167 ? -11.262 -3.423 20.384 1.00 93.69 167 ALA A CA 1
ATOM 1306 C C . ALA A 1 167 ? -12.705 -3.399 20.913 1.00 93.69 167 ALA A C 1
ATOM 1308 O O . ALA A 1 167 ? -13.621 -3.799 20.198 1.00 93.69 167 ALA A O 1
ATOM 1309 N N . THR A 1 168 ? -12.935 -2.905 22.135 1.00 95.31 168 THR A N 1
ATOM 1310 C CA . THR A 1 168 ? -14.282 -2.799 22.716 1.00 95.31 168 THR A CA 1
ATOM 1311 C C . THR A 1 168 ? -15.100 -1.654 22.115 1.00 95.31 168 THR A C 1
ATOM 1313 O O . THR A 1 168 ? -16.325 -1.631 22.245 1.00 95.31 168 THR A O 1
ATOM 1316 N N . ARG A 1 169 ? -14.434 -0.718 21.428 1.00 96.94 169 ARG A N 1
ATOM 1317 C CA . ARG A 1 169 ? -15.036 0.469 20.805 1.00 96.94 169 ARG A CA 1
ATOM 1318 C C . ARG A 1 169 ? -15.179 0.347 19.288 1.00 96.94 169 ARG A C 1
ATOM 1320 O O . ARG A 1 169 ? -15.852 1.173 18.677 1.00 96.94 169 ARG A O 1
ATOM 1327 N N . ILE A 1 170 ? -14.558 -0.664 18.685 1.00 95.94 170 ILE A N 1
ATOM 1328 C CA . ILE A 1 170 ? -14.605 -0.937 17.245 1.00 95.94 170 ILE A CA 1
ATOM 1329 C C . ILE A 1 170 ? -15.735 -1.932 16.960 1.00 95.94 170 ILE A C 1
ATOM 1331 O O . ILE A 1 170 ? -15.946 -2.883 17.713 1.00 95.94 170 ILE A O 1
ATOM 1335 N N . ASP A 1 171 ? -16.441 -1.769 15.838 1.00 96.25 171 ASP A N 1
ATOM 1336 C CA . ASP A 1 171 ? -17.354 -2.805 15.338 1.00 96.25 171 ASP A CA 1
ATOM 1337 C C . ASP A 1 171 ? -16.557 -4.003 14.789 1.00 96.25 171 ASP A C 1
ATOM 1339 O O . ASP A 1 171 ? -16.348 -4.174 13.584 1.00 96.25 171 ASP A O 1
ATOM 1343 N N . MET A 1 172 ? -16.093 -4.854 15.704 1.00 93.50 172 MET A N 1
ATOM 1344 C CA . MET A 1 172 ? -15.283 -6.031 15.391 1.00 93.50 172 MET A CA 1
ATOM 1345 C C . MET A 1 172 ? -16.039 -7.055 14.543 1.00 93.50 172 MET A C 1
ATOM 1347 O O . MET A 1 172 ? -15.424 -7.814 13.795 1.00 93.50 172 MET A O 1
ATOM 1351 N N . ARG A 1 173 ? -17.377 -7.058 14.601 1.00 94.94 173 ARG A N 1
ATOM 1352 C CA . ARG A 1 173 ? -18.201 -7.912 13.743 1.00 94.94 173 ARG A CA 1
ATOM 1353 C C . ARG A 1 173 ? -18.138 -7.442 12.293 1.00 94.94 173 ARG A C 1
ATOM 1355 O O . ARG A 1 173 ? -18.024 -8.275 11.396 1.00 94.94 173 ARG A O 1
ATOM 1362 N N . ALA A 1 174 ? -18.210 -6.135 12.053 1.00 94.88 174 ALA A N 1
ATOM 1363 C CA . ALA A 1 174 ? -18.068 -5.575 10.714 1.00 94.88 174 ALA A CA 1
ATOM 1364 C C . ALA A 1 174 ? -16.649 -5.757 10.154 1.00 94.88 174 ALA A C 1
ATOM 1366 O O . ALA A 1 174 ? -16.510 -6.018 8.959 1.00 94.88 174 ALA A O 1
ATOM 1367 N N . VAL A 1 175 ? -15.615 -5.673 10.999 1.00 91.88 175 VAL A N 1
ATOM 1368 C CA . VAL A 1 175 ? -14.228 -5.988 10.611 1.00 91.88 175 VAL A CA 1
ATOM 1369 C C . VAL A 1 175 ? -14.089 -7.466 10.228 1.00 91.88 175 VAL A C 1
ATOM 1371 O O . VAL A 1 175 ? -13.615 -7.767 9.137 1.00 91.88 175 VAL A O 1
ATOM 1374 N N . ALA A 1 176 ? -14.575 -8.391 11.062 1.00 91.62 176 ALA A N 1
ATOM 1375 C CA . ALA A 1 176 ? -14.524 -9.833 10.792 1.00 91.62 176 ALA A CA 1
ATOM 1376 C C . ALA A 1 176 ? -15.332 -10.259 9.550 1.00 91.62 176 ALA A C 1
ATOM 1378 O O . ALA A 1 176 ? -15.097 -11.318 8.980 1.00 91.62 176 ALA A O 1
ATOM 1379 N N . ALA A 1 177 ? -16.285 -9.442 9.093 1.00 93.31 177 ALA A N 1
ATOM 1380 C CA . ALA A 1 177 ? -16.995 -9.695 7.841 1.00 93.31 177 ALA A CA 1
ATOM 1381 C C . ALA A 1 177 ? -16.129 -9.451 6.588 1.00 93.31 177 ALA A C 1
ATOM 1383 O O . ALA A 1 177 ? -16.542 -9.830 5.494 1.00 93.31 177 ALA A O 1
ATOM 1384 N N . MET A 1 178 ? -14.960 -8.811 6.723 1.00 90.31 178 MET A N 1
ATOM 1385 C CA . MET A 1 178 ? -14.040 -8.541 5.609 1.00 90.31 178 MET A CA 1
ATOM 1386 C C . MET A 1 178 ? -12.996 -9.646 5.402 1.00 90.31 178 MET A C 1
ATOM 1388 O O . MET A 1 178 ? -12.356 -9.675 4.355 1.00 90.31 178 MET A O 1
ATOM 1392 N N . GLY A 1 179 ? -12.816 -10.544 6.372 1.00 87.62 179 GLY A N 1
ATOM 1393 C CA . GLY A 1 179 ? -11.824 -11.612 6.308 1.00 87.62 179 GLY A CA 1
ATOM 1394 C C . GLY A 1 179 ? -11.613 -12.296 7.656 1.00 87.62 179 GLY A C 1
ATOM 1395 O O . GLY A 1 179 ? -12.273 -11.975 8.644 1.00 87.62 179 GLY A O 1
ATOM 1396 N N . GLU A 1 180 ? -10.680 -13.245 7.692 1.00 87.56 180 GLU A N 1
ATOM 1397 C CA . GLU A 1 180 ? -10.267 -13.882 8.941 1.00 87.56 180 GLU A CA 1
ATOM 1398 C C . GLU A 1 180 ? -9.644 -12.848 9.889 1.00 87.56 180 GLU A C 1
ATOM 1400 O O . GLU A 1 180 ? -8.805 -12.037 9.493 1.00 87.56 180 GLU A O 1
ATOM 1405 N N . LEU A 1 181 ? -10.085 -12.861 11.148 1.00 85.38 181 LEU A N 1
ATOM 1406 C CA . LEU A 1 181 ? -9.680 -11.893 12.158 1.00 85.38 181 LEU A CA 1
ATOM 1407 C C . LEU A 1 181 ? -8.941 -12.593 13.297 1.00 85.38 181 LEU A C 1
ATOM 1409 O O . LEU A 1 181 ? -9.543 -13.334 14.072 1.00 85.38 181 LEU A O 1
ATOM 1413 N N . THR A 1 182 ? -7.670 -12.235 13.460 1.00 84.69 182 THR A N 1
ATOM 1414 C CA . THR A 1 182 ? -6.876 -12.570 14.646 1.00 84.69 182 THR A CA 1
ATOM 1415 C C . THR A 1 182 ? -6.752 -11.341 15.541 1.00 84.69 182 THR A C 1
ATOM 1417 O O . THR A 1 182 ? -6.299 -10.273 15.104 1.00 84.69 182 THR A O 1
ATOM 1420 N N . VAL A 1 183 ? -7.171 -11.481 16.798 1.00 81.69 183 VAL A N 1
ATOM 1421 C CA . VAL A 1 183 ? -6.971 -10.477 17.849 1.00 81.69 183 VAL A CA 1
ATOM 1422 C C . VAL A 1 183 ? -5.742 -10.877 18.655 1.00 81.69 183 VAL A C 1
ATOM 1424 O O . VAL A 1 183 ? -5.610 -12.033 19.041 1.00 81.69 183 VAL A O 1
ATOM 1427 N N . VAL A 1 184 ? -4.839 -9.924 18.848 1.00 81.62 184 VAL A N 1
ATOM 1428 C CA . VAL A 1 184 ? -3.594 -10.056 19.598 1.00 81.62 184 VAL A CA 1
ATOM 1429 C C . VAL A 1 184 ? -3.630 -9.007 20.701 1.00 81.62 184 VAL A C 1
ATOM 1431 O O . VAL A 1 184 ? -3.889 -7.830 20.432 1.00 81.62 184 VAL A O 1
ATOM 1434 N N . GLU A 1 185 ? -3.392 -9.432 21.935 1.00 80.44 185 GLU A N 1
ATOM 1435 C CA . GLU A 1 185 ? -3.223 -8.527 23.069 1.00 80.44 185 GLU A CA 1
ATOM 1436 C C . GLU A 1 185 ? -1.794 -7.968 23.079 1.00 80.44 185 GLU A C 1
ATOM 1438 O O . GLU A 1 185 ? -0.850 -8.642 22.659 1.00 80.44 185 GLU A O 1
ATOM 1443 N N . ILE A 1 186 ? -1.604 -6.737 23.570 1.00 75.06 186 ILE A N 1
ATOM 1444 C CA . ILE A 1 186 ? -0.254 -6.150 23.703 1.00 75.06 186 ILE A CA 1
ATOM 1445 C C . ILE A 1 186 ? 0.654 -7.029 24.571 1.00 75.06 186 ILE A C 1
ATOM 1447 O O . ILE A 1 186 ? 1.838 -7.167 24.272 1.00 75.06 186 ILE A O 1
ATOM 1451 N N . ASP A 1 187 ? 0.108 -7.664 25.604 1.00 76.88 187 ASP A N 1
ATOM 1452 C CA . ASP A 1 187 ? 0.886 -8.517 26.506 1.00 76.88 187 ASP A CA 1
ATOM 1453 C C . ASP A 1 187 ? 1.369 -9.816 25.825 1.00 76.88 187 ASP A C 1
ATOM 1455 O O . ASP A 1 187 ? 2.380 -10.391 26.232 1.00 76.88 187 ASP A O 1
ATOM 1459 N N . ASP A 1 188 ? 0.713 -10.243 24.740 1.00 78.56 188 ASP A N 1
ATOM 1460 C CA . ASP A 1 188 ? 1.074 -11.450 23.984 1.00 78.56 188 ASP A CA 1
ATOM 1461 C C . ASP A 1 188 ? 2.155 -11.188 22.919 1.00 78.56 188 ASP A C 1
ATOM 1463 O O . ASP A 1 188 ? 2.755 -12.125 22.381 1.00 78.56 188 ASP A O 1
ATOM 1467 N N . LEU A 1 189 ? 2.446 -9.917 22.612 1.00 74.19 189 LEU A N 1
ATOM 1468 C CA . LEU A 1 189 ? 3.395 -9.536 21.559 1.00 74.19 189 LEU A CA 1
ATOM 1469 C C . LEU A 1 189 ? 4.811 -10.040 21.839 1.00 74.19 189 LEU A C 1
ATOM 1471 O O . LEU A 1 189 ? 5.483 -10.502 20.921 1.00 74.19 189 LEU A O 1
ATOM 1475 N N . GLU A 1 190 ? 5.265 -9.994 23.095 1.00 74.00 190 GLU A N 1
ATOM 1476 C CA . GLU A 1 190 ? 6.597 -10.493 23.454 1.00 74.00 190 GLU A CA 1
ATOM 1477 C C . GLU A 1 190 ? 6.748 -11.992 23.187 1.00 74.00 190 GLU A C 1
ATOM 1479 O O . GLU A 1 190 ? 7.814 -12.436 22.762 1.00 74.00 190 GLU A O 1
ATOM 1484 N N . GLN A 1 191 ? 5.696 -12.773 23.434 1.00 75.81 191 GLN A N 1
ATOM 1485 C CA . GLN A 1 191 ? 5.717 -14.215 23.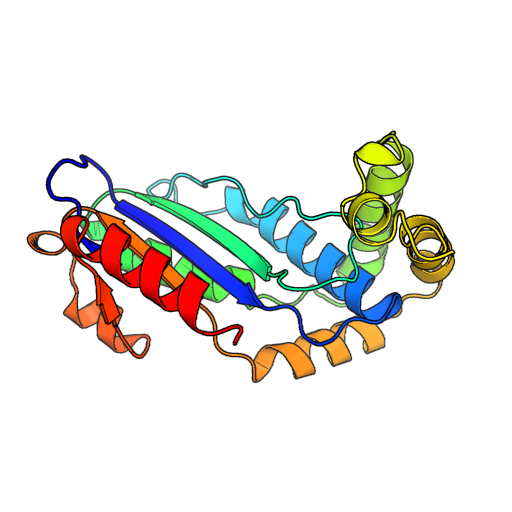209 1.00 75.81 191 GLN A CA 1
ATOM 1486 C C . GLN A 1 191 ? 5.724 -14.526 21.709 1.00 75.81 191 GLN A C 1
ATOM 1488 O O . GLN A 1 191 ? 6.549 -15.314 21.255 1.00 75.81 191 GLN A O 1
ATOM 1493 N N . ILE A 1 192 ? 4.880 -13.840 20.933 1.00 76.44 192 ILE A N 1
ATOM 1494 C CA . ILE A 1 192 ? 4.817 -13.987 19.472 1.00 76.44 192 ILE A CA 1
ATOM 1495 C C . ILE A 1 192 ? 6.164 -13.646 18.822 1.00 76.44 192 ILE A C 1
ATOM 1497 O O . ILE A 1 192 ? 6.618 -14.366 17.934 1.00 76.44 192 ILE A O 1
ATOM 1501 N N . LEU A 1 193 ? 6.822 -12.572 19.272 1.00 73.62 193 LEU A N 1
ATOM 1502 C CA . LEU A 1 193 ? 8.133 -12.176 18.752 1.00 73.62 193 LEU A CA 1
ATOM 1503 C C . LEU A 1 193 ? 9.207 -13.233 19.049 1.00 73.62 193 LEU A C 1
ATOM 1505 O O . LEU A 1 193 ? 9.986 -13.564 18.160 1.00 73.62 193 LEU A O 1
ATOM 1509 N N . ARG A 1 194 ? 9.215 -13.816 20.255 1.00 73.62 194 ARG A N 1
ATOM 1510 C CA . ARG A 1 194 ? 10.154 -14.898 20.607 1.00 73.62 194 ARG A CA 1
ATOM 1511 C C . ARG A 1 194 ? 9.911 -16.171 19.799 1.00 73.62 194 ARG A C 1
ATOM 1513 O O . ARG A 1 194 ? 10.869 -16.817 19.386 1.00 73.62 194 ARG A O 1
ATOM 1520 N N . ASP A 1 195 ? 8.651 -16.532 19.576 1.00 75.62 195 ASP A N 1
ATOM 1521 C CA . ASP A 1 195 ? 8.303 -17.737 18.818 1.00 75.62 195 ASP A CA 1
ATOM 1522 C C . ASP A 1 195 ? 8.680 -17.592 17.335 1.00 75.62 195 ASP A C 1
ATOM 1524 O O . ASP A 1 195 ? 9.160 -18.551 16.732 1.00 75.62 195 ASP A O 1
ATOM 1528 N N . ALA A 1 196 ? 8.558 -16.384 16.772 1.00 69.50 196 ALA A N 1
ATOM 1529 C CA . ALA A 1 196 ? 9.010 -16.077 15.415 1.00 69.50 196 ALA A CA 1
ATOM 1530 C C . ALA A 1 196 ? 10.543 -16.147 15.262 1.00 69.50 196 ALA A C 1
ATOM 1532 O O . ALA A 1 196 ? 11.039 -16.613 14.239 1.00 69.50 196 ALA A O 1
ATOM 1533 N N . GLU A 1 197 ? 11.304 -15.734 16.282 1.00 67.44 197 GLU A N 1
ATOM 1534 C CA . GLU A 1 197 ? 12.772 -15.858 16.300 1.00 67.44 197 GLU A CA 1
ATOM 1535 C C . GLU A 1 197 ? 13.247 -17.318 16.455 1.00 67.44 197 GLU A C 1
ATOM 1537 O O . GLU A 1 197 ? 14.358 -17.657 16.048 1.00 67.44 197 GLU A O 1
ATOM 1542 N N . GLY A 1 198 ? 12.418 -18.195 17.031 1.00 54.41 198 GLY A N 1
ATOM 1543 C CA . GLY A 1 198 ? 12.732 -19.610 17.256 1.00 54.41 198 GLY A CA 1
ATOM 1544 C C . GLY A 1 198 ? 12.399 -20.552 16.093 1.00 54.41 198 GLY A C 1
ATOM 1545 O O . GLY A 1 198 ? 12.810 -21.712 16.128 1.00 54.41 198 GLY A O 1
ATOM 1546 N N . SER A 1 199 ? 11.658 -20.089 15.081 1.00 51.00 199 SER A N 1
ATOM 1547 C CA . SER A 1 199 ? 11.176 -20.914 13.960 1.00 51.00 199 SER A CA 1
ATOM 1548 C C . SER A 1 199 ? 12.119 -21.023 12.752 1.00 51.00 199 SER A C 1
ATOM 1550 O O . SER A 1 199 ? 11.828 -21.803 11.848 1.00 51.00 199 SER A O 1
ATOM 1552 N N . ASP A 1 200 ? 13.259 -20.326 12.752 1.00 46.56 200 ASP A N 1
ATOM 1553 C CA . ASP A 1 200 ? 14.285 -20.391 11.689 1.00 46.56 200 ASP A CA 1
ATOM 1554 C C . ASP A 1 200 ? 15.379 -21.463 11.948 1.00 46.56 200 ASP A C 1
ATOM 1556 O O . ASP A 1 200 ? 16.520 -21.331 11.494 1.00 46.56 200 ASP A O 1
ATOM 1560 N N . GLY A 1 201 ? 15.049 -22.522 12.701 1.00 39.69 201 GLY A N 1
ATOM 1561 C CA . GLY A 1 201 ? 15.942 -23.645 13.042 1.00 39.69 201 GLY A CA 1
ATOM 1562 C C . GLY A 1 201 ? 15.822 -24.862 12.131 1.00 39.69 201 GLY A C 1
ATOM 1563 O O . GLY A 1 201 ? 14.683 -25.341 11.935 1.00 39.69 201 GLY A O 1
#

Sequence (201 aa):
MLHDPTRDDVEVRVALPWPDLDARTS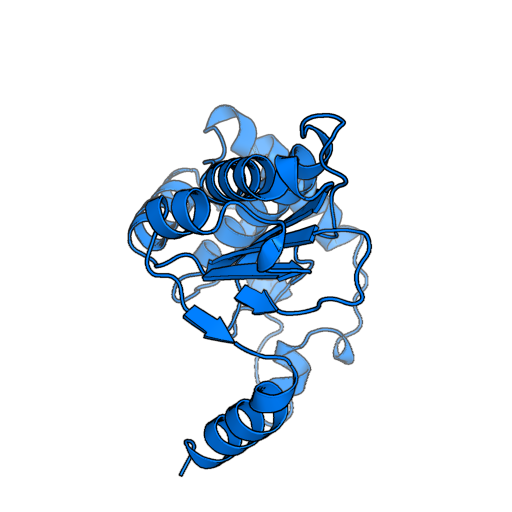LAAELHDLQVGEELTEAPPTLAPRWASGVWWTTSHPLATTASYACAYEDAVLATRTALQLVRRELPPDELVAAQQRLEIGFRALRTPVQGVPERVRLWETPGTDPRVAQWLALPSLEYADLRAYYDAVAELPVVISIVGDATRIDMRAVAAMGELTVVEIDDLEQILRDAEGSDG

Solvent-accessible surface area (backbone atoms only — not comparable to full-atom values): 11550 Å² total; per-residue (Å²): 55,40,47,32,80,87,51,92,46,25,41,34,37,28,34,35,53,61,66,93,49,51,58,65,46,37,50,35,50,50,51,48,36,49,50,36,50,64,53,47,76,72,50,61,91,71,46,44,66,38,85,43,64,83,85,73,66,58,72,67,81,91,51,50,36,33,27,31,28,35,26,49,46,88,40,48,61,53,47,47,51,53,24,50,51,46,60,66,56,77,82,56,78,89,46,47,68,62,49,52,52,53,51,51,49,48,63,73,68,57,81,68,54,68,83,72,30,67,54,56,56,73,35,65,89,47,101,70,80,66,58,54,59,56,34,62,72,42,56,88,73,66,48,68,67,53,39,50,53,45,50,60,58,38,70,77,51,75,69,48,69,46,38,39,20,36,60,90,64,36,65,56,70,66,49,44,72,75,46,93,76,63,80,40,51,64,85,50,46,66,57,54,54,52,54,61,70,64,66,85,115

Foldseek 3Di:
DEADAPDQKKKKKKWQWFDQDDLLSLLLQVLLLVQLQVCLVVDDPQWAWDDWDPQPQDNDDGDTRMTMTIGHQACRLVRHVVGVCSSLDADDQVCLVVSLVVVLVVLVVDPQPQCNRVVCVVCVVPPDDRSSVVNNVCSVVRHVVSNVVRSVRRVPTDMDMDMYYRPVSHPVVSVVVVDPDDYDYPVCVVVVVVVVVVPPD

Radius of gyration: 18.55 Å; Cα contacts (8 Å, |Δi|>4): 285; chains: 1; bounding box: 48×38×48 Å

Nearest PDB structures (foldseek):
  7rzh-assembly1_B  TM=6.733E-01  e=1.372E-04  Homo sapiens
  3bgu-assembly1_A  TM=5.226E-01  e=1.698E-01  Thermobifida fusca YX
  1r6y-assembly1_A  TM=3.042E-01  e=8.180E-02  Escherichia coli
  3bb5-assembly2_C  TM=4.531E-01  e=1.345E+00  Jannaschia sp. CCS1
  6kyi-assembly1_A  TM=2.730E-01  e=1.614E+00  Oryza sativa